Protein AF-A0A964NV45-F1 (afdb_monomer)

Mean predicted aligned error: 5.82 Å

Sequence (305 aa):
MRGQDLALRIVGQLRETFAPLIDTRTPVALAGFPDTLDCSRAASWLGAKQLLAELGAQVAYECSAQTYNRDEMAARIGKGTIVVCGGENSGSSLREDFPNNKIVFLTKDCASDASFMLRIQLRSTEPVYETLWIGRTDSESADDTTEAAARLSSQAAEKFELPAFDDGVEMHFAVKHRPHTILLTDWTSIFFENVQNRNTVKALGFDVQARIYLSRAIYMLSLGHVVITDRLHGHILCLLLGIPHILLNSKSGKNWEFHQHWTRDAQLCRLAASPAEAWSFARHALPAIKELKAVAAENWSWKDF

Solvent-accessible surface area (backbone atoms only — not comparable to full-atom values): 16326 Å² total; per-residue (Å²): 76,49,40,65,63,48,36,53,52,51,39,50,51,51,49,67,65,43,54,88,70,48,55,46,92,36,33,20,33,45,36,37,48,65,97,60,72,42,28,57,50,24,35,32,45,55,5,44,54,45,48,37,54,77,66,56,37,44,74,61,39,73,25,32,85,88,64,62,50,71,68,61,43,44,73,55,27,64,73,19,29,37,35,30,54,46,54,81,89,71,46,64,66,53,51,71,77,39,76,83,36,54,76,46,62,52,54,43,102,86,49,74,64,36,40,43,52,62,46,76,46,76,60,73,47,79,55,65,21,53,30,26,32,40,46,56,92,56,95,53,29,36,83,73,48,60,58,65,56,46,67,72,26,78,58,73,77,42,81,45,87,58,79,92,50,98,84,71,69,61,48,35,34,44,31,30,49,39,91,52,51,35,41,37,34,39,60,78,38,50,44,52,79,43,71,66,52,48,51,55,49,70,72,45,58,68,72,57,43,23,50,56,37,33,52,53,48,43,40,60,59,18,31,20,58,32,37,40,26,41,37,61,52,54,54,53,49,27,42,30,42,30,36,37,31,32,41,34,41,24,70,83,41,56,42,50,53,47,32,66,76,75,46,65,58,39,27,39,54,38,82,28,96,41,64,67,52,37,52,50,54,51,64,70,47,42,68,65,54,68,74,38,52,78,83,54,32,38,73,43,57,49,86,86,106

Secondary structure (DSSP, 8-state):
--HHHHHHHHHHHHHHHHGGGS-TTS-EEEEEE--S--HHHHHHHHHHHHHHHHHT--EEEEEESSS--HHHHHHHHTTPPEEE-S-GGG-HHHHHH-TTS-EEETT-TTS--GGGGG-S---SS---EEEEEE---STTSPTTHHHHHHHHH-S--EEEEPPP-TT---EEEEEEEETTTEEEE-GGGEEESSHHHHHHHHTS-HHHHHHHHHHHHHHHHHTEEEEEES-HHHHHHHHHTT--EEEEPPTTSHHHHHIIIIITT-TTEEEESSHHHHHHHHHHHHHHHHHS-TTGGGG--GGG-

pLDDT: mean 87.45, std 12.38, range [39.84, 98.0]

Radius of gyration: 19.65 Å; Cα contacts (8 Å, |Δi|>4): 579; chains: 1; bounding box: 45×34×55 Å

Nearest PDB structures (foldseek):
  5ax7-assembly1_A  TM=7.242E-01  e=6.290E-12  Schizosaccharomyces pombe 972h-
  5ax7-assembly1_B  TM=7.242E-01  e=1.499E-11  Schizosaccharomyces pombe 972h-
  6x1l-assembly1_A-2  TM=4.761E-01  e=7.789E-05  Klebsiella pneumoniae subsp. pneumoniae NTUH-K2044
  2xdq-assembly1_B-2  TM=2.790E-01  e=4.357E-01  Thermosynechococcus vestitus
  2wu8-assembly1_A-2  TM=1.821E-01  e=5.183E-01  Mycobacterium tuberculosis H37Rv

Foldseek 3Di:
DFLQVLLVVQLVQLLVVCLVQFDQVFAEEEEAQDPALQLLLLLLSVLVVLSCVVSNHHHFYYYHPVRDDLVSNCVRGVQGAYEYSDDPVRPPVVCVSCVNHRYHYQPPLPGARSSSSVAADAQPDAAFAQEEEAFDPDPFTDPPLCVVVCVVLVDDWDWDFDDADPVRFGKIFTWRDDTRYYTYGHSNRIDGPDPVSVVVLVPDDSNSNSVVSNVVVSNSLNNYLEYEYQDLVNVSVCSSHLHQYEYEHTPVRSSVSSCVPRPVVYQSYHYDPDSVRRVVLSVVCSVVSVVDDSVRSSVHGSPVD

Structure (mmCIF, N/CA/C/O backbone):
data_AF-A0A964NV45-F1
#
_entry.id   AF-A0A964NV45-F1
#
loop_
_atom_site.group_PDB
_atom_site.id
_atom_site.type_symbol
_atom_site.label_atom_id
_atom_site.label_alt_id
_atom_site.label_comp_id
_atom_site.label_asym_id
_atom_site.label_entity_id
_atom_site.label_seq_id
_atom_site.pdbx_PDB_ins_code
_atom_site.Cartn_x
_atom_site.Cartn_y
_atom_site.Cartn_z
_atom_site.occupancy
_atom_site.B_iso_or_equiv
_atom_site.auth_seq_id
_atom_site.auth_comp_id
_atom_site.auth_asym_id
_atom_site.auth_atom_id
_atom_site.pdbx_PDB_model_num
ATOM 1 N N . MET A 1 1 ? 16.006 -13.349 -0.235 1.00 78.06 1 MET A N 1
ATOM 2 C CA . MET A 1 1 ? 14.698 -13.911 0.133 1.00 78.06 1 MET A CA 1
ATOM 3 C C . MET A 1 1 ? 13.722 -13.545 -0.969 1.00 78.06 1 MET A C 1
ATOM 5 O O . MET A 1 1 ? 13.747 -12.397 -1.414 1.00 78.06 1 MET A O 1
ATOM 9 N N . ARG A 1 2 ? 12.923 -14.511 -1.433 1.00 79.75 2 ARG A N 1
ATOM 10 C CA . ARG A 1 2 ? 11.877 -14.257 -2.432 1.00 79.75 2 ARG A CA 1
ATOM 11 C C . ARG A 1 2 ? 10.790 -13.364 -1.832 1.00 79.75 2 ARG A C 1
ATOM 13 O O . ARG A 1 2 ? 10.627 -13.341 -0.610 1.00 79.75 2 ARG A O 1
ATOM 20 N N . GLY A 1 3 ? 10.038 -12.662 -2.681 1.00 73.38 3 GLY A N 1
ATOM 21 C CA . GLY A 1 3 ? 8.976 -11.747 -2.242 1.00 73.38 3 GLY A CA 1
ATOM 22 C C . GLY A 1 3 ? 7.954 -12.416 -1.315 1.00 73.38 3 GLY A C 1
ATOM 23 O O . GLY A 1 3 ? 7.616 -11.861 -0.272 1.00 73.38 3 GLY A O 1
ATOM 24 N N . GLN A 1 4 ? 7.545 -13.650 -1.629 1.00 77.81 4 GLN A N 1
ATOM 25 C CA . GLN A 1 4 ? 6.584 -14.416 -0.828 1.00 77.81 4 GLN A CA 1
ATOM 26 C C . GLN A 1 4 ? 7.103 -14.757 0.573 1.00 77.81 4 GLN A C 1
ATOM 28 O O . GLN A 1 4 ? 6.408 -14.524 1.561 1.00 77.81 4 GLN A O 1
ATOM 33 N N . ASP A 1 5 ? 8.332 -15.266 0.667 1.00 86.81 5 ASP A N 1
ATOM 34 C CA . ASP A 1 5 ? 8.951 -15.637 1.944 1.00 86.81 5 ASP A CA 1
ATOM 35 C C . ASP A 1 5 ? 9.141 -14.390 2.833 1.00 86.81 5 ASP A C 1
ATOM 37 O O . ASP A 1 5 ? 8.890 -14.419 4.041 1.00 86.81 5 ASP A O 1
ATOM 41 N N . LEU A 1 6 ? 9.510 -13.260 2.215 1.00 87.56 6 LEU A N 1
ATOM 42 C CA . LEU A 1 6 ? 9.651 -11.973 2.891 1.00 87.56 6 LEU A CA 1
ATOM 43 C C . LEU A 1 6 ? 8.309 -11.451 3.413 1.00 87.56 6 LEU A C 1
ATOM 45 O O . LEU A 1 6 ? 8.223 -11.074 4.581 1.00 87.56 6 LEU A O 1
ATOM 49 N N . ALA A 1 7 ? 7.273 -11.454 2.572 1.00 86.75 7 ALA A N 1
ATOM 50 C CA . ALA A 1 7 ? 5.938 -11.008 2.950 1.00 86.75 7 ALA A CA 1
ATOM 51 C C . ALA A 1 7 ? 5.374 -11.851 4.101 1.00 86.75 7 ALA A C 1
ATOM 53 O O . ALA A 1 7 ? 4.868 -11.293 5.070 1.00 86.75 7 ALA A O 1
ATOM 54 N N . LEU A 1 8 ? 5.524 -13.180 4.055 1.00 89.62 8 LEU A N 1
ATOM 55 C CA . LEU A 1 8 ? 5.075 -14.070 5.131 1.00 89.62 8 LEU A CA 1
ATOM 56 C C . LEU A 1 8 ? 5.791 -13.791 6.458 1.00 89.62 8 LEU A C 1
ATOM 58 O O . LEU A 1 8 ? 5.135 -13.728 7.499 1.00 89.62 8 LEU A O 1
ATOM 62 N N . ARG A 1 9 ? 7.114 -13.580 6.427 1.00 91.38 9 ARG A N 1
ATOM 63 C CA . ARG A 1 9 ? 7.889 -13.211 7.620 1.00 91.38 9 ARG A CA 1
ATOM 64 C C . ARG A 1 9 ? 7.388 -11.901 8.225 1.00 91.38 9 ARG A C 1
ATOM 66 O O . ARG A 1 9 ? 7.155 -11.842 9.429 1.00 91.38 9 ARG A O 1
ATOM 73 N N . ILE A 1 10 ? 7.202 -10.876 7.395 1.00 91.50 10 ILE A N 1
ATOM 74 C CA . ILE A 1 10 ? 6.751 -9.556 7.846 1.00 91.50 10 ILE A CA 1
ATOM 75 C C . ILE A 1 10 ? 5.319 -9.621 8.396 1.00 91.50 10 ILE A C 1
ATOM 77 O O . ILE A 1 10 ? 5.048 -9.074 9.460 1.00 91.50 10 ILE A O 1
ATOM 81 N N . VAL A 1 11 ? 4.413 -10.352 7.741 1.00 92.44 11 VAL A N 1
ATOM 82 C CA . VAL A 1 11 ? 3.050 -10.597 8.246 1.00 92.44 11 VAL A CA 1
ATOM 83 C C . VAL A 1 11 ? 3.077 -11.280 9.619 1.00 92.44 11 VAL A C 1
ATOM 85 O O . VAL A 1 11 ? 2.324 -10.891 10.511 1.00 92.44 11 VAL A O 1
ATOM 88 N N . GLY A 1 12 ? 3.961 -12.262 9.824 1.00 92.81 12 GLY A N 1
ATOM 89 C CA . GLY A 1 12 ? 4.176 -12.881 11.136 1.00 92.81 12 GLY A CA 1
ATOM 90 C C . GLY A 1 12 ? 4.600 -11.862 12.196 1.00 92.81 12 GLY A C 1
ATOM 91 O O . GLY A 1 12 ? 3.955 -11.760 13.238 1.00 92.81 12 GLY A O 1
ATOM 92 N N . GLN A 1 13 ? 5.608 -11.043 11.887 1.00 91.56 13 GLN A N 1
ATOM 93 C CA . GLN A 1 13 ? 6.103 -9.994 12.785 1.00 91.56 13 GLN A CA 1
ATOM 94 C C . GLN A 1 13 ? 5.030 -8.952 13.120 1.00 91.56 13 GLN A C 1
ATOM 96 O O . GLN A 1 13 ? 4.916 -8.547 14.275 1.00 91.56 13 GLN A O 1
ATOM 101 N N . LEU A 1 14 ? 4.210 -8.542 12.147 1.00 91.44 14 LEU A N 1
ATOM 102 C CA . LEU A 1 14 ? 3.079 -7.638 12.375 1.00 91.44 14 LEU A CA 1
ATOM 103 C C . LEU A 1 14 ? 2.100 -8.226 13.386 1.00 91.44 14 LEU A C 1
ATOM 105 O O . LEU A 1 14 ? 1.735 -7.568 14.360 1.00 91.44 14 LEU A O 1
ATOM 109 N N . ARG A 1 15 ? 1.702 -9.482 13.184 1.00 92.88 15 ARG A N 1
ATOM 110 C CA . ARG A 1 15 ? 0.771 -10.169 14.082 1.00 92.88 15 ARG A CA 1
ATOM 111 C C . ARG A 1 15 ? 1.343 -10.291 15.488 1.00 92.88 15 ARG A C 1
ATOM 113 O O . ARG A 1 15 ? 0.663 -9.920 16.435 1.00 92.88 15 ARG A O 1
ATOM 120 N N . GLU A 1 16 ? 2.583 -10.749 15.623 1.00 92.88 16 GLU A N 1
ATOM 121 C CA . GLU A 1 16 ? 3.266 -10.871 16.918 1.00 92.88 16 GLU A CA 1
ATOM 122 C C . GLU A 1 16 ? 3.388 -9.521 17.635 1.00 92.88 16 GLU A C 1
ATOM 124 O O . GLU A 1 16 ? 3.150 -9.433 18.838 1.00 92.88 16 GLU A O 1
ATOM 129 N N . THR A 1 17 ? 3.692 -8.457 16.888 1.00 91.12 17 THR A N 1
ATOM 130 C CA . THR A 1 17 ? 3.848 -7.101 17.430 1.00 91.12 17 THR A CA 1
ATOM 131 C C . THR A 1 17 ? 2.521 -6.522 17.917 1.00 91.12 17 THR A C 1
ATOM 133 O O . THR A 1 17 ? 2.461 -5.930 18.995 1.00 91.12 17 THR A O 1
ATOM 136 N N . PHE A 1 18 ? 1.444 -6.680 17.141 1.00 91.56 18 PHE A N 1
ATOM 137 C CA . PHE A 1 18 ? 0.168 -6.016 17.415 1.00 91.56 18 PHE A CA 1
ATOM 138 C C . PHE A 1 18 ? -0.823 -6.859 18.225 1.00 91.56 18 PHE A C 1
ATOM 140 O O . PHE A 1 18 ? -1.669 -6.280 18.906 1.00 91.56 18 PHE A O 1
ATOM 147 N N . ALA A 1 19 ? -0.700 -8.190 18.240 1.00 93.94 19 ALA A N 1
ATOM 148 C CA . ALA A 1 19 ? -1.547 -9.072 19.049 1.00 93.94 19 ALA A CA 1
ATOM 149 C C . ALA A 1 19 ? -1.627 -8.675 20.539 1.00 93.94 19 ALA A C 1
ATOM 151 O O . ALA A 1 19 ? -2.740 -8.547 21.045 1.00 93.94 19 ALA A O 1
ATOM 152 N N . PRO A 1 20 ? -0.519 -8.406 21.266 1.00 94.38 20 PRO A N 1
ATOM 153 C CA . PRO A 1 20 ? -0.604 -7.978 22.668 1.00 94.38 20 PRO A CA 1
ATOM 154 C C . PRO A 1 20 ? -1.083 -6.525 22.825 1.00 94.38 20 PRO A C 1
ATOM 156 O O . PRO A 1 20 ? -1.364 -6.056 23.935 1.00 94.38 20 PRO A O 1
ATOM 159 N N . LEU A 1 21 ? -1.138 -5.762 21.729 1.00 93.25 21 LEU A N 1
ATOM 160 C CA . LEU A 1 21 ? -1.506 -4.355 21.758 1.00 93.25 21 LEU A CA 1
ATOM 161 C C . LEU A 1 21 ? -3.011 -4.130 21.625 1.00 93.25 21 LEU A C 1
ATOM 163 O O . LEU A 1 21 ? -3.489 -3.117 22.132 1.00 93.25 21 LEU A O 1
ATOM 167 N N . ILE A 1 22 ? -3.742 -5.066 21.027 1.00 93.94 22 ILE A N 1
ATOM 168 C CA . ILE A 1 22 ? -5.142 -4.891 20.641 1.00 93.94 22 ILE A CA 1
ATOM 169 C C . ILE A 1 22 ? -6.019 -5.848 21.453 1.00 93.94 22 ILE A C 1
ATOM 171 O O . ILE A 1 22 ? -5.913 -7.063 21.310 1.00 93.94 22 ILE A O 1
ATOM 175 N N . ASP A 1 23 ? -6.893 -5.307 22.310 1.00 93.06 23 ASP A N 1
ATOM 176 C CA . ASP A 1 23 ? -7.841 -6.132 23.072 1.00 93.06 23 ASP A CA 1
ATOM 177 C C . ASP A 1 23 ? -9.021 -6.558 22.192 1.00 93.06 23 ASP A C 1
ATOM 179 O O . ASP A 1 23 ? -9.960 -5.791 21.965 1.00 93.06 23 ASP A O 1
ATOM 183 N N . THR A 1 24 ? -8.977 -7.798 21.709 1.00 94.50 24 THR A N 1
ATOM 184 C CA . THR A 1 24 ? -9.982 -8.368 20.802 1.00 94.50 24 THR A CA 1
ATOM 185 C C . THR A 1 24 ? -11.276 -8.794 21.493 1.00 94.50 24 THR A C 1
ATOM 187 O O . THR A 1 24 ? -12.247 -9.124 20.818 1.00 94.50 24 THR A O 1
ATOM 190 N N . ARG A 1 25 ? -11.341 -8.750 22.833 1.00 95.12 25 ARG A N 1
ATOM 191 C CA . ARG A 1 25 ? -12.572 -9.033 23.601 1.00 95.12 25 ARG A CA 1
ATOM 192 C C . ARG A 1 25 ? -13.531 -7.846 23.621 1.00 95.12 25 ARG A C 1
ATOM 194 O O . ARG A 1 25 ? -14.681 -7.987 24.027 1.00 95.12 25 ARG A O 1
ATOM 201 N N . THR A 1 26 ? -13.043 -6.675 23.226 1.00 96.19 26 THR A N 1
ATOM 202 C CA . THR A 1 26 ? -13.809 -5.432 23.153 1.00 96.19 26 THR A CA 1
ATOM 203 C C . THR A 1 26 ? -13.884 -4.949 21.709 1.00 96.19 26 THR A C 1
ATOM 205 O O . THR A 1 26 ? -12.923 -5.152 20.964 1.00 96.19 26 THR A O 1
ATOM 208 N N . PRO A 1 27 ? -14.971 -4.273 21.302 1.00 97.75 27 PRO A N 1
ATOM 209 C CA . PRO A 1 27 ? -15.014 -3.631 19.997 1.00 97.75 27 PRO A CA 1
ATOM 210 C C . PRO A 1 27 ? -13.897 -2.590 19.861 1.00 97.75 27 PRO A C 1
ATOM 212 O O . PRO A 1 27 ? -13.607 -1.861 20.808 1.00 97.75 27 PRO A O 1
ATOM 215 N N . VAL A 1 28 ? -13.275 -2.506 18.688 1.00 97.88 28 VAL A N 1
ATOM 216 C CA . VAL A 1 28 ? -12.169 -1.580 18.407 1.00 97.88 28 VAL A CA 1
ATOM 217 C C . VAL A 1 28 ? -12.593 -0.494 17.425 1.00 97.88 28 VAL A C 1
ATOM 219 O O . VAL A 1 28 ? -13.517 -0.681 16.627 1.00 97.88 28 VAL A O 1
ATOM 222 N N . ALA A 1 29 ? -11.895 0.638 17.461 1.00 97.38 29 ALA A N 1
ATOM 223 C CA . ALA A 1 29 ? -11.994 1.664 16.429 1.00 97.38 29 ALA A CA 1
ATOM 224 C C . ALA A 1 29 ? -10.791 1.598 15.487 1.00 97.38 29 ALA A C 1
ATOM 226 O O . ALA A 1 29 ? -9.668 1.399 15.949 1.00 97.38 29 ALA A O 1
ATOM 227 N N . LEU A 1 30 ? -11.015 1.839 14.195 1.00 95.44 30 LEU A N 1
ATOM 228 C CA . LEU A 1 30 ? -9.963 2.108 13.216 1.00 95.44 30 LEU A CA 1
ATOM 229 C C . LEU A 1 30 ? -10.094 3.550 12.707 1.00 95.44 30 LEU A C 1
ATOM 231 O O . LEU A 1 30 ? -10.971 3.873 11.911 1.00 95.44 30 LEU A O 1
ATOM 235 N N . ALA A 1 31 ? -9.224 4.433 13.181 1.00 93.25 31 ALA A N 1
ATOM 236 C CA . ALA A 1 31 ? -9.234 5.852 12.849 1.00 93.25 31 ALA A CA 1
ATOM 237 C C . ALA A 1 31 ? -8.147 6.208 11.827 1.00 93.25 31 ALA A C 1
ATOM 239 O O . ALA A 1 31 ? -7.116 5.540 11.724 1.00 93.25 31 ALA A O 1
ATOM 240 N N . GLY A 1 32 ? -8.346 7.312 11.110 1.00 88.44 32 GLY A N 1
ATOM 241 C CA . GLY A 1 32 ? -7.337 7.887 10.222 1.00 88.44 32 GLY A CA 1
ATOM 242 C C . GLY A 1 32 ? -7.433 7.416 8.773 1.00 88.44 32 GLY A C 1
ATOM 243 O O . GLY A 1 32 ? -6.403 7.348 8.099 1.00 88.44 32 GLY A O 1
ATOM 244 N N . PHE A 1 33 ? -8.642 7.113 8.282 1.00 90.88 33 PHE A N 1
ATOM 245 C CA . PHE A 1 33 ? -8.839 6.886 6.850 1.00 90.88 33 PHE A CA 1
ATOM 246 C C . PHE A 1 33 ? -8.294 8.081 6.043 1.00 90.88 33 PHE A C 1
ATOM 248 O O . PHE A 1 33 ? -8.565 9.234 6.398 1.00 90.88 33 PHE A O 1
ATOM 255 N N . PRO A 1 34 ? -7.497 7.844 4.988 1.00 81.88 34 PRO A N 1
ATOM 256 C CA . PRO A 1 34 ? -6.934 8.915 4.181 1.00 81.88 34 PRO A CA 1
ATOM 257 C C . PRO A 1 34 ? -7.973 9.516 3.234 1.00 81.88 34 PRO A C 1
ATOM 259 O O . PRO A 1 34 ? -8.340 8.911 2.232 1.00 81.88 34 PRO A O 1
ATOM 262 N N . ASP A 1 35 ? -8.353 10.770 3.466 1.00 81.19 35 ASP A N 1
ATOM 263 C CA . ASP A 1 35 ? -9.159 11.543 2.510 1.00 81.19 35 ASP A CA 1
ATOM 264 C C . ASP A 1 35 ? -8.304 12.063 1.331 1.00 81.19 35 ASP A C 1
ATOM 266 O O . ASP A 1 35 ? -8.361 13.238 0.958 1.00 81.19 35 ASP A O 1
ATOM 270 N N . THR A 1 36 ? -7.456 11.203 0.760 1.00 83.75 36 THR A N 1
ATOM 271 C CA . THR A 1 36 ? -6.533 11.523 -0.336 1.00 83.75 36 THR A CA 1
ATOM 272 C C . THR A 1 36 ? -6.571 10.446 -1.419 1.00 83.75 36 THR A C 1
ATOM 274 O O . THR A 1 36 ? -6.986 9.316 -1.181 1.00 83.75 36 THR A O 1
ATOM 277 N N . LEU 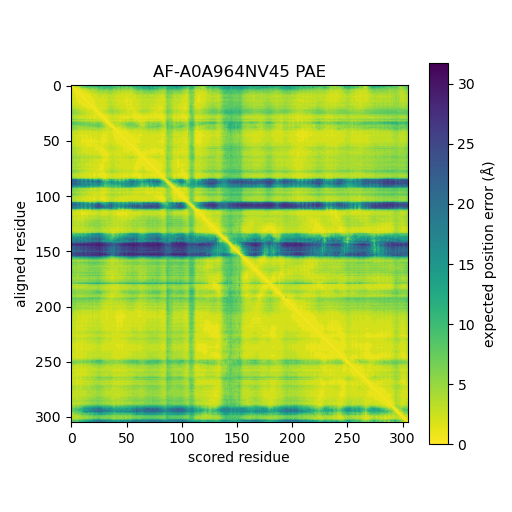A 1 37 ? -6.112 10.797 -2.623 1.00 84.56 37 LEU A N 1
ATOM 278 C CA . LEU A 1 37 ? -5.951 9.846 -3.733 1.00 84.56 37 LEU A CA 1
ATOM 279 C C . LEU A 1 37 ? -4.610 9.101 -3.681 1.00 84.56 37 LEU A C 1
ATOM 281 O O . LEU A 1 37 ? -4.286 8.358 -4.600 1.00 84.56 37 LEU A O 1
ATOM 285 N N . ASP A 1 38 ? -3.816 9.303 -2.624 1.00 83.00 38 ASP A N 1
ATOM 286 C CA . ASP A 1 38 ? -2.526 8.637 -2.481 1.00 83.00 38 ASP A CA 1
ATOM 287 C C . ASP A 1 38 ? -2.738 7.154 -2.152 1.00 83.00 38 ASP A C 1
ATOM 289 O O . ASP A 1 38 ? -3.080 6.776 -1.024 1.00 83.00 38 ASP A O 1
ATOM 293 N N . CYS A 1 39 ? -2.480 6.307 -3.146 1.00 86.00 39 CYS A N 1
ATOM 294 C CA . CYS A 1 39 ? -2.595 4.857 -3.050 1.00 86.00 39 CYS A CA 1
ATOM 295 C C . CYS A 1 39 ? -1.778 4.254 -1.900 1.00 86.00 39 CYS A C 1
ATOM 297 O O . CYS A 1 39 ? -2.152 3.205 -1.379 1.00 86.00 39 CYS A O 1
ATOM 299 N N . SER A 1 40 ? -0.705 4.925 -1.464 1.00 84.88 40 SER A N 1
ATOM 300 C CA . SER A 1 40 ? 0.104 4.519 -0.311 1.00 84.88 40 SER A CA 1
ATOM 301 C C . SER A 1 40 ? -0.766 4.353 0.934 1.00 84.88 40 SER A C 1
ATOM 303 O O . SER A 1 40 ? -0.722 3.342 1.631 1.00 84.88 40 SER A O 1
ATOM 305 N N . ARG A 1 41 ? -1.630 5.337 1.192 1.00 85.12 41 ARG A N 1
ATOM 306 C CA . ARG A 1 41 ? -2.468 5.350 2.390 1.00 85.12 41 ARG A CA 1
ATOM 307 C C . ARG A 1 41 ? -3.640 4.378 2.272 1.00 85.12 41 ARG A C 1
ATOM 309 O O . ARG A 1 41 ? -4.030 3.780 3.273 1.00 85.12 41 ARG A O 1
ATOM 316 N N . ALA A 1 42 ? -4.168 4.194 1.062 1.00 90.06 42 ALA A N 1
ATOM 317 C CA . ALA A 1 42 ? -5.183 3.185 0.778 1.00 90.06 42 ALA A CA 1
ATOM 318 C C . ALA A 1 42 ? -4.661 1.761 1.042 1.00 90.06 42 ALA A C 1
ATOM 320 O O . ALA A 1 42 ? -5.346 0.961 1.680 1.00 90.06 42 ALA A O 1
ATOM 321 N N . ALA A 1 43 ? -3.427 1.465 0.618 1.00 91.75 43 ALA A N 1
ATOM 322 C CA . ALA A 1 43 ? -2.769 0.189 0.884 1.00 91.75 43 ALA A CA 1
ATOM 323 C C . ALA A 1 43 ? -2.591 -0.054 2.392 1.00 91.75 43 ALA A C 1
ATOM 325 O O . ALA A 1 43 ? -2.963 -1.120 2.887 1.00 91.75 43 ALA A O 1
ATOM 326 N N . SER A 1 44 ? -2.124 0.954 3.140 1.00 90.19 44 SER A N 1
ATOM 327 C CA . SER A 1 44 ? -1.993 0.846 4.597 1.00 90.19 44 SER A CA 1
ATOM 328 C C . SER A 1 44 ? -3.344 0.648 5.294 1.00 90.19 44 SER A C 1
ATOM 330 O O . SER A 1 44 ? -3.413 -0.152 6.223 1.00 90.19 44 SER A O 1
ATOM 332 N N . TRP A 1 45 ? -4.422 1.306 4.839 1.00 92.75 45 TRP A N 1
ATOM 333 C CA . TRP A 1 45 ? -5.778 1.102 5.375 1.00 92.75 45 TRP A CA 1
ATOM 334 C C . TRP A 1 45 ? -6.259 -0.337 5.207 1.00 92.75 45 TRP A C 1
ATOM 336 O O . TRP A 1 45 ? -6.654 -0.986 6.173 1.00 92.75 45 TRP A O 1
ATOM 346 N N . LEU A 1 46 ? -6.184 -0.864 3.985 1.00 95.00 46 LEU A N 1
ATOM 347 C CA . LEU A 1 46 ? -6.585 -2.243 3.708 1.00 95.00 46 LEU A CA 1
ATOM 348 C C . LEU A 1 46 ? -5.706 -3.247 4.463 1.00 95.00 46 LEU A C 1
ATOM 350 O O . LEU A 1 46 ? -6.206 -4.241 4.986 1.00 95.00 46 LEU A O 1
ATOM 354 N N . GLY A 1 47 ? -4.412 -2.956 4.585 1.00 94.44 47 GLY A N 1
ATOM 355 C CA . GLY A 1 47 ? -3.492 -3.744 5.391 1.00 94.44 47 GLY A CA 1
ATOM 356 C C . GLY A 1 47 ? -3.848 -3.753 6.883 1.00 94.44 47 GLY A C 1
ATOM 357 O O . GLY A 1 47 ? -3.863 -4.807 7.517 1.00 94.44 47 GLY A O 1
ATOM 358 N N . ALA A 1 48 ? -4.214 -2.596 7.440 1.00 93.44 48 ALA A N 1
ATOM 359 C CA . ALA A 1 48 ? -4.686 -2.460 8.815 1.00 93.44 48 ALA A CA 1
ATOM 360 C C . ALA A 1 48 ? -5.971 -3.257 9.063 1.00 93.44 48 ALA A C 1
ATOM 362 O O . ALA A 1 48 ? -6.069 -3.997 10.042 1.00 93.44 48 ALA A O 1
ATOM 363 N N . LYS A 1 49 ? -6.937 -3.153 8.146 1.00 95.31 49 LYS A N 1
ATOM 364 C CA . LYS A 1 49 ? -8.179 -3.933 8.177 1.00 95.31 49 LYS A CA 1
ATOM 365 C C . LYS A 1 49 ? -7.901 -5.431 8.193 1.00 95.31 49 LYS A C 1
ATOM 367 O O . LYS A 1 49 ? -8.476 -6.147 9.011 1.00 95.31 49 LYS A O 1
ATOM 372 N N . GLN A 1 50 ? -6.986 -5.889 7.341 1.00 96.19 50 GLN A N 1
ATOM 373 C CA . GLN A 1 50 ? -6.598 -7.294 7.282 1.00 96.19 50 GLN A CA 1
ATOM 374 C C . GLN A 1 50 ? -5.887 -7.750 8.565 1.00 96.19 50 GLN A C 1
ATOM 376 O O . GLN A 1 50 ? -6.184 -8.831 9.067 1.00 96.19 50 GLN A O 1
ATOM 381 N N . LEU A 1 51 ? -5.005 -6.926 9.145 1.00 95.19 51 LEU A N 1
ATOM 382 C CA . LEU A 1 51 ? -4.376 -7.216 10.439 1.00 95.19 51 LEU A CA 1
ATOM 383 C C . LEU A 1 51 ? -5.417 -7.403 11.543 1.00 95.19 51 LEU A C 1
ATOM 385 O O . LEU A 1 51 ? -5.379 -8.398 12.260 1.00 95.19 51 LEU A O 1
ATOM 389 N N . LEU A 1 52 ? -6.360 -6.468 11.665 1.00 95.88 52 LEU A N 1
ATOM 390 C CA . LEU A 1 52 ? -7.411 -6.529 12.681 1.00 95.88 52 LEU A CA 1
ATOM 391 C C . LEU A 1 52 ? -8.292 -7.767 12.511 1.00 95.88 52 LEU A C 1
ATOM 393 O O . LEU A 1 52 ? -8.586 -8.441 13.498 1.00 95.88 52 LEU A O 1
ATOM 397 N N . ALA A 1 53 ? -8.647 -8.103 11.269 1.00 97.06 53 ALA A N 1
ATOM 398 C CA . ALA A 1 53 ? -9.391 -9.316 10.959 1.00 97.06 53 ALA A CA 1
ATOM 399 C C . ALA A 1 53 ? -8.616 -10.586 11.359 1.00 97.06 53 ALA A C 1
ATOM 401 O O . ALA A 1 53 ? -9.177 -11.457 12.020 1.00 97.06 53 ALA A O 1
ATOM 402 N N . GLU A 1 54 ? -7.322 -10.682 11.030 1.00 96.31 54 GLU A N 1
ATOM 403 C CA . GLU A 1 54 ? -6.483 -11.839 11.389 1.00 96.31 54 GLU A CA 1
ATOM 404 C C . GLU A 1 54 ? -6.221 -11.967 12.897 1.00 96.31 54 GLU A C 1
ATOM 406 O O . GLU A 1 54 ? -5.971 -13.071 13.384 1.00 96.31 54 GLU A O 1
ATOM 411 N N . LEU A 1 55 ? -6.286 -10.864 13.646 1.00 96.38 55 LEU A N 1
ATOM 412 C CA . LEU A 1 55 ? -6.227 -10.872 15.110 1.00 96.38 55 LEU A CA 1
ATOM 413 C C . LEU A 1 55 ? -7.580 -11.210 15.761 1.00 96.38 55 LEU A C 1
ATOM 415 O O . LEU A 1 55 ? -7.627 -11.443 16.968 1.00 96.38 55 LEU A O 1
ATOM 419 N N . GLY A 1 56 ? -8.671 -11.252 14.989 1.00 97.25 56 GLY A N 1
ATOM 420 C CA . GLY A 1 56 ? -10.026 -11.478 15.496 1.00 97.25 56 GLY A CA 1
ATOM 421 C C . GLY A 1 56 ? -10.643 -10.253 16.175 1.00 97.25 56 GLY A C 1
ATOM 422 O O . GLY A 1 56 ? -11.539 -10.401 17.003 1.00 97.25 56 GLY A O 1
ATOM 423 N N . ALA A 1 57 ? -10.164 -9.045 15.868 1.00 97.06 57 ALA A N 1
ATOM 424 C CA . ALA A 1 57 ? -10.709 -7.812 16.424 1.00 97.06 57 ALA A CA 1
ATOM 425 C C . ALA A 1 57 ? -12.013 -7.412 15.713 1.00 97.06 57 ALA A C 1
ATOM 427 O O . ALA A 1 57 ? -12.085 -7.362 14.484 1.00 97.06 57 ALA A O 1
ATOM 428 N N . GLN A 1 58 ? -13.039 -7.060 16.488 1.00 97.25 58 GLN A N 1
ATOM 429 C CA . GLN A 1 58 ? -14.292 -6.534 15.952 1.00 97.25 58 GLN A CA 1
ATOM 430 C C . GLN A 1 58 ? -14.188 -5.017 15.760 1.00 97.25 58 GLN A C 1
ATOM 432 O O . GLN A 1 58 ? -14.300 -4.259 16.721 1.00 97.25 58 GLN A O 1
ATOM 437 N N . VAL A 1 59 ? -14.010 -4.560 14.520 1.00 97.69 59 VAL A N 1
ATOM 438 C CA . VAL A 1 59 ? -14.025 -3.122 14.203 1.00 97.69 59 VAL A CA 1
ATOM 439 C C . VAL A 1 59 ? -15.465 -2.605 14.249 1.00 97.69 59 VAL A C 1
ATOM 441 O O . VAL A 1 59 ? -16.275 -2.957 13.395 1.00 97.69 59 VAL A O 1
ATOM 444 N N . ALA A 1 60 ? -15.796 -1.793 15.255 1.00 98.00 60 ALA A N 1
ATOM 445 C CA . ALA A 1 60 ? -17.146 -1.248 15.452 1.00 98.00 60 ALA A CA 1
ATOM 446 C C . ALA A 1 60 ? -17.288 0.221 15.032 1.00 98.00 60 ALA A C 1
ATOM 448 O O . ALA A 1 60 ? -18.408 0.703 14.840 1.00 98.00 60 ALA A O 1
ATOM 449 N N . TYR A 1 61 ? -16.172 0.930 14.878 1.00 97.88 61 TYR A N 1
ATOM 450 C CA . TYR A 1 61 ? -16.157 2.325 14.461 1.00 97.88 61 TYR A CA 1
ATOM 451 C C . TYR A 1 61 ? -14.972 2.602 13.536 1.00 97.88 61 TYR A C 1
ATOM 453 O O . TYR A 1 61 ? -13.860 2.135 13.783 1.00 97.88 61 TYR A O 1
ATOM 461 N N . GLU A 1 62 ? -15.216 3.377 12.484 1.00 96.31 62 GLU A N 1
ATOM 462 C CA . GLU A 1 62 ? -14.209 3.786 11.509 1.00 96.31 62 GLU A CA 1
ATOM 463 C C . GLU A 1 62 ? -14.389 5.260 11.178 1.00 96.31 62 GLU A C 1
ATOM 465 O O . GLU A 1 62 ? -15.520 5.730 11.050 1.00 96.31 62 GLU A O 1
ATOM 470 N N . CYS A 1 63 ? -13.293 5.998 11.014 1.00 94.12 63 CYS A N 1
ATOM 471 C CA . CYS A 1 63 ? -13.390 7.399 10.617 1.00 94.12 63 CYS A CA 1
ATOM 472 C C . CYS A 1 63 ? -12.179 7.905 9.838 1.00 94.12 63 CYS A C 1
ATOM 474 O O . CYS A 1 63 ? -11.044 7.450 10.023 1.00 94.12 63 CYS A O 1
ATOM 476 N N . SER A 1 64 ? -12.428 8.926 9.024 1.00 91.44 64 SER A N 1
ATOM 477 C CA . SER A 1 64 ? -11.402 9.856 8.568 1.00 91.44 64 SER A CA 1
ATOM 478 C C . SER A 1 64 ? -11.310 11.054 9.520 1.00 91.44 64 SER A C 1
ATOM 480 O O . SER A 1 64 ? -12.028 11.126 10.521 1.00 91.44 64 SER A O 1
ATOM 482 N N . ALA A 1 65 ? -10.435 12.014 9.214 1.00 87.62 65 ALA A N 1
ATOM 483 C CA . ALA A 1 65 ? -10.395 13.279 9.949 1.00 87.62 65 ALA A CA 1
ATOM 484 C C . ALA A 1 65 ? -11.696 14.089 9.782 1.00 87.62 65 ALA A C 1
ATOM 486 O O . ALA A 1 65 ? -12.059 14.860 10.665 1.00 87.62 65 ALA A O 1
ATOM 487 N N . GLN A 1 66 ? -12.401 13.911 8.660 1.00 88.19 66 GLN A N 1
ATOM 488 C CA . GLN A 1 66 ? -13.609 14.664 8.308 1.00 88.19 66 GLN A CA 1
ATOM 489 C C . GLN A 1 66 ? -14.879 14.056 8.908 1.00 88.19 66 GLN A C 1
ATOM 491 O O . GLN A 1 66 ? -15.846 14.774 9.147 1.00 88.19 66 GLN A O 1
ATOM 496 N N . THR A 1 67 ? -14.890 12.742 9.139 1.00 92.12 67 THR A N 1
ATOM 497 C CA . THR A 1 67 ? -16.069 12.013 9.633 1.00 92.12 67 THR A CA 1
ATOM 498 C C . THR A 1 67 ? -15.969 11.640 11.110 1.00 92.12 67 THR A C 1
ATOM 500 O O . THR A 1 67 ? -16.811 10.897 11.608 1.00 92.12 67 THR A O 1
ATOM 503 N N . TYR A 1 68 ? -14.923 12.087 11.810 1.00 93.50 68 TYR A N 1
ATOM 504 C CA . TYR A 1 68 ? -14.722 11.775 13.219 1.00 93.50 68 TYR A CA 1
ATOM 505 C C . TYR A 1 68 ? -15.842 12.359 14.093 1.00 93.50 68 TYR A C 1
ATOM 507 O O . TYR A 1 68 ? -16.070 13.567 14.114 1.00 93.50 68 TYR A O 1
ATOM 515 N N . ASN A 1 69 ? -16.508 11.489 14.851 1.00 95.56 69 ASN A N 1
ATOM 516 C CA . ASN A 1 69 ? -17.496 11.825 15.860 1.00 95.56 69 ASN A CA 1
ATOM 517 C C . ASN A 1 69 ? -17.129 11.147 17.188 1.00 95.56 69 ASN A C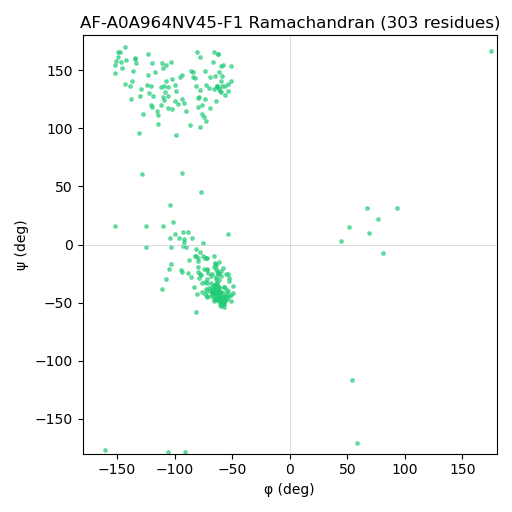 1
ATOM 519 O O . ASN A 1 69 ? -17.190 9.922 17.326 1.00 95.56 69 ASN A O 1
ATOM 523 N N . ARG A 1 70 ? -16.765 11.972 18.173 1.00 95.69 70 ARG A N 1
ATOM 524 C CA . ARG A 1 70 ? -16.345 11.541 19.509 1.00 95.69 70 ARG A CA 1
ATOM 525 C C . ARG A 1 70 ? -17.407 10.704 20.222 1.00 95.69 70 ARG A C 1
ATOM 527 O O . ARG A 1 70 ? -17.098 9.631 20.736 1.00 95.69 70 ARG A O 1
ATOM 534 N N . ASP A 1 71 ? -18.642 11.192 20.276 1.00 97.25 71 ASP A N 1
ATOM 535 C CA . ASP A 1 71 ? -19.696 10.577 21.088 1.00 97.25 71 ASP A CA 1
ATOM 536 C C . ASP A 1 71 ? -20.171 9.258 20.473 1.00 97.25 71 ASP A C 1
ATOM 538 O O . ASP A 1 71 ? -20.383 8.274 21.185 1.00 97.25 71 ASP A O 1
ATOM 542 N N . GLU A 1 72 ? -20.259 9.199 19.143 1.00 97.88 72 GLU A N 1
ATOM 543 C CA . GLU A 1 72 ? -20.564 7.962 18.429 1.00 97.88 72 GLU A CA 1
ATOM 544 C C . GLU A 1 72 ? -19.472 6.910 18.641 1.00 97.88 72 GLU A C 1
ATOM 546 O O . GLU A 1 72 ? -19.770 5.760 18.968 1.00 97.88 72 GLU A O 1
ATOM 551 N N . MET A 1 73 ? -18.204 7.301 18.509 1.00 97.50 73 MET A N 1
ATOM 552 C CA . MET A 1 73 ? -17.085 6.407 18.771 1.00 97.50 73 MET A CA 1
ATOM 553 C C . MET A 1 73 ? -17.128 5.890 20.215 1.00 97.50 73 MET A C 1
ATOM 555 O O . MET A 1 73 ? -17.095 4.677 20.421 1.00 97.50 73 MET A O 1
ATOM 559 N N . ALA A 1 74 ? -17.302 6.774 21.204 1.00 97.12 74 ALA A N 1
ATOM 560 C CA . ALA A 1 74 ? -17.413 6.405 22.616 1.00 97.12 74 ALA A CA 1
ATOM 561 C C . ALA A 1 74 ? -18.543 5.399 22.877 1.00 97.12 74 ALA A C 1
ATOM 563 O O . ALA A 1 74 ? -18.333 4.409 23.583 1.00 97.12 74 ALA A O 1
ATOM 564 N N . ALA A 1 75 ? -19.715 5.612 22.273 1.00 98.00 75 ALA A N 1
ATOM 565 C CA . ALA A 1 75 ? -20.857 4.714 22.400 1.00 98.00 75 ALA A CA 1
ATOM 566 C C . ALA A 1 75 ? -20.592 3.328 21.787 1.00 98.00 75 ALA A C 1
ATOM 568 O O . ALA A 1 75 ? -21.051 2.321 22.325 1.00 98.00 75 ALA A O 1
ATOM 569 N N . ARG A 1 76 ? -19.845 3.262 20.677 1.00 97.94 76 ARG A N 1
ATOM 570 C CA . ARG A 1 76 ? -19.588 2.009 19.952 1.00 97.94 76 ARG A CA 1
ATOM 571 C C . ARG A 1 76 ? -18.442 1.179 20.524 1.00 97.94 76 ARG A C 1
ATOM 573 O O . ARG A 1 76 ? -18.528 -0.046 20.490 1.00 97.94 76 ARG A O 1
ATOM 580 N N . ILE A 1 77 ? -17.374 1.813 21.019 1.00 97.50 77 ILE A N 1
ATOM 581 C CA . ILE A 1 77 ? -16.182 1.084 21.491 1.00 97.50 77 ILE A CA 1
ATOM 582 C C . ILE A 1 77 ? -16.059 1.019 23.013 1.00 97.50 77 ILE A C 1
ATOM 584 O O . ILE A 1 77 ? -15.360 0.146 23.526 1.00 97.50 77 ILE A O 1
ATOM 588 N N . GLY A 1 78 ? -16.709 1.913 23.766 1.00 95.81 78 GLY A N 1
ATOM 589 C CA . GLY A 1 78 ? -16.543 1.993 25.218 1.00 95.81 78 GLY A CA 1
ATOM 590 C C . GLY A 1 78 ? -15.067 2.128 25.615 1.00 95.81 78 GLY A C 1
ATOM 591 O O . GLY A 1 78 ? -14.409 3.100 25.256 1.00 95.81 78 GLY A O 1
ATOM 592 N N . LYS A 1 79 ? -14.528 1.132 26.335 1.00 95.00 79 LYS A N 1
ATOM 593 C CA . LYS A 1 79 ? -13.103 1.053 26.737 1.00 95.00 79 LYS A CA 1
ATOM 594 C C . LYS A 1 79 ? -12.198 0.352 25.710 1.00 95.00 79 LYS A C 1
ATOM 596 O O . LYS A 1 79 ? -11.059 0.016 26.027 1.00 95.00 79 LYS A O 1
ATOM 601 N N . GLY A 1 80 ? -12.713 0.088 24.513 1.00 97.06 80 GLY A N 1
ATOM 602 C CA . GLY A 1 80 ? -12.018 -0.633 23.458 1.00 97.06 80 GLY A CA 1
ATOM 603 C C . GLY A 1 80 ? -10.753 0.051 22.947 1.00 97.06 80 GLY A C 1
ATOM 604 O O . GLY A 1 80 ? -10.514 1.240 23.179 1.00 97.06 80 GLY A O 1
ATOM 605 N N . THR A 1 81 ? -9.926 -0.719 22.239 1.00 97.00 81 THR A N 1
ATOM 606 C CA . THR A 1 81 ? -8.671 -0.212 21.660 1.00 97.00 81 THR A CA 1
ATOM 607 C C . THR A 1 81 ? -8.961 0.698 20.462 1.00 97.00 81 THR A C 1
ATOM 609 O O . THR A 1 81 ? -9.791 0.376 19.612 1.00 97.00 81 THR A O 1
ATOM 612 N N . ILE A 1 82 ? -8.250 1.821 20.374 1.00 95.56 82 ILE A N 1
ATOM 613 C CA . ILE A 1 82 ? -8.284 2.742 19.236 1.00 95.56 82 ILE A CA 1
ATOM 614 C C . ILE A 1 82 ? -7.039 2.496 18.395 1.00 95.56 82 ILE A C 1
ATOM 616 O O . ILE A 1 82 ? -5.918 2.699 18.857 1.00 95.56 82 ILE A O 1
ATOM 620 N N . VAL A 1 83 ? -7.227 2.064 17.157 1.00 93.50 83 VAL A N 1
ATOM 621 C CA . VAL A 1 83 ? -6.148 1.774 16.215 1.00 93.50 83 VAL A CA 1
ATOM 622 C C . VAL A 1 83 ? -6.091 2.892 15.182 1.00 93.50 83 VAL A C 1
ATOM 624 O O . VAL A 1 83 ? -7.109 3.239 14.593 1.00 93.50 83 VAL A O 1
ATOM 627 N N . VAL A 1 84 ? -4.917 3.484 14.968 1.00 90.25 84 VAL A N 1
ATOM 628 C CA . VAL A 1 84 ? -4.736 4.639 14.077 1.00 90.25 84 VAL A CA 1
ATOM 629 C C . VAL A 1 84 ? -3.929 4.236 12.846 1.00 90.25 84 VAL A C 1
ATOM 631 O O . VAL A 1 84 ? -2.777 3.805 12.945 1.00 90.25 84 VAL A O 1
ATOM 634 N N . CYS A 1 85 ? -4.541 4.409 11.676 1.00 81.38 85 CYS A N 1
ATOM 635 C CA . CYS A 1 85 ? -3.987 4.107 10.364 1.00 81.38 85 CYS A CA 1
ATOM 636 C C . CYS A 1 85 ? -3.319 5.353 9.746 1.00 81.38 85 CYS A C 1
ATOM 638 O O . CYS A 1 85 ? -3.745 5.888 8.724 1.00 81.38 85 CYS A O 1
ATOM 640 N N . GLY A 1 86 ? -2.280 5.876 10.400 1.00 65.94 86 GLY A N 1
ATOM 641 C CA . GLY A 1 86 ? -1.550 7.059 9.941 1.00 65.94 86 GLY A CA 1
ATOM 642 C C . GLY A 1 86 ? -0.486 7.538 10.927 1.00 65.94 86 GLY A C 1
ATOM 643 O O . GLY A 1 86 ? -0.473 7.123 12.085 1.00 65.94 86 GLY A O 1
ATOM 644 N N . GLY A 1 87 ? 0.400 8.423 10.454 1.00 56.53 87 GLY A N 1
ATOM 645 C CA . GLY A 1 87 ? 1.493 8.987 11.254 1.00 56.53 87 GLY A CA 1
ATOM 646 C C . GLY A 1 87 ? 1.016 9.805 12.461 1.00 56.53 87 GLY A C 1
ATOM 647 O O . GLY A 1 87 ? -0.143 10.223 12.521 1.00 56.53 87 GLY A O 1
ATOM 648 N N . GLU A 1 88 ? 1.932 10.057 13.400 1.00 44.72 88 GLU A N 1
ATOM 649 C CA . GLU A 1 88 ? 1.657 10.550 14.763 1.00 44.72 88 GLU A CA 1
ATOM 650 C C . GLU A 1 88 ? 0.796 11.824 14.841 1.00 44.72 88 GLU A C 1
ATOM 652 O O . GLU A 1 88 ? 0.003 11.973 15.771 1.00 44.72 88 GLU A O 1
ATOM 657 N N . ASN A 1 89 ? 0.855 12.694 13.827 1.00 50.88 89 ASN A N 1
ATOM 658 C CA . ASN A 1 89 ? 0.057 13.926 13.763 1.00 50.88 89 ASN A CA 1
ATOM 659 C C . ASN A 1 89 ? -1.462 13.685 13.634 1.00 50.88 89 ASN A C 1
ATOM 661 O O . ASN A 1 89 ? -2.241 14.626 13.744 1.00 50.88 89 ASN A O 1
ATOM 665 N N . SER A 1 90 ? -1.894 12.442 13.400 1.00 56.44 90 SER A N 1
ATOM 666 C CA . SER A 1 90 ? -3.292 12.084 13.111 1.00 56.44 90 SER A CA 1
ATOM 667 C C . SER A 1 90 ? -4.109 11.689 14.356 1.00 56.44 90 SER A C 1
ATOM 669 O O . SER A 1 90 ? -5.194 11.135 14.204 1.00 56.44 90 SER A O 1
ATOM 671 N N . GLY A 1 91 ? -3.605 11.906 15.580 1.00 58.81 91 GLY A N 1
ATOM 672 C CA . GLY A 1 91 ? -4.245 11.370 16.793 1.00 58.81 91 GLY A CA 1
ATOM 673 C C . GLY A 1 91 ? -4.042 12.150 18.092 1.00 58.81 91 GLY A C 1
ATOM 674 O O . GLY A 1 91 ? -4.288 11.589 19.159 1.00 58.81 91 GLY A O 1
ATOM 675 N N . SER A 1 92 ? -3.593 13.409 18.041 1.00 64.88 92 SER A N 1
ATOM 676 C CA . SER A 1 92 ? -3.454 14.249 19.243 1.00 64.88 92 SER A CA 1
ATOM 677 C C . SER A 1 92 ? -4.796 14.456 19.953 1.00 64.88 92 SER A C 1
ATOM 679 O O . SER A 1 92 ? -4.886 14.216 21.153 1.00 64.88 92 SER A O 1
ATOM 681 N N . SER A 1 93 ? -5.855 14.768 19.201 1.00 81.06 93 SER A N 1
ATOM 682 C CA . SER A 1 93 ? -7.218 14.916 19.731 1.00 81.06 93 SER A CA 1
ATOM 683 C C . SER A 1 93 ? -7.779 13.620 20.324 1.00 81.06 93 SER A C 1
ATOM 685 O O . SER A 1 93 ? -8.473 13.654 21.334 1.00 81.06 93 SER A O 1
ATOM 687 N N . LEU A 1 94 ? -7.427 12.453 19.767 1.00 88.75 94 LEU A N 1
ATOM 688 C CA . LEU A 1 94 ? -7.898 11.158 20.277 1.00 88.75 94 LEU A CA 1
ATOM 689 C C . LEU A 1 94 ? -7.389 10.874 21.696 1.00 88.75 94 LEU A C 1
ATOM 691 O O . LEU A 1 94 ? -8.101 10.254 22.483 1.00 88.75 94 LEU A O 1
ATOM 695 N N . ARG A 1 95 ? -6.172 11.326 22.037 1.00 89.31 95 ARG A N 1
ATOM 696 C CA . ARG A 1 95 ? -5.620 11.180 23.396 1.00 89.31 95 ARG A CA 1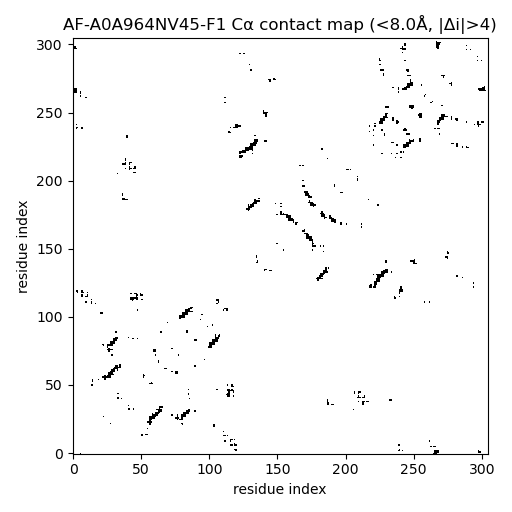
ATOM 697 C C . ARG A 1 95 ? -6.383 12.023 24.415 1.00 89.31 95 ARG A C 1
ATOM 699 O O . ARG A 1 95 ? -6.552 11.582 25.547 1.00 89.31 95 ARG A O 1
ATOM 706 N N . GLU A 1 96 ? -6.826 13.211 24.014 1.00 90.94 96 GLU A N 1
ATOM 707 C CA . GLU A 1 96 ? -7.613 14.116 24.857 1.00 90.94 96 GLU A CA 1
ATOM 708 C C . GLU A 1 96 ? -9.050 13.612 25.031 1.00 90.94 96 GLU A C 1
ATOM 710 O O . GLU A 1 96 ? -9.573 13.601 26.144 1.00 90.94 96 GLU A O 1
ATOM 715 N N . ASP A 1 97 ? -9.667 13.129 23.951 1.00 94.00 97 ASP A N 1
ATOM 716 C CA . ASP A 1 97 ? -11.050 12.650 23.959 1.00 94.00 97 ASP A CA 1
ATOM 717 C C . ASP A 1 97 ? -11.228 11.316 24.696 1.00 94.00 97 ASP A C 1
ATOM 719 O O . ASP A 1 97 ? -12.264 11.097 25.337 1.00 94.00 97 ASP A O 1
ATOM 723 N N . PHE A 1 98 ? -10.214 10.445 24.628 1.00 95.12 98 PHE A N 1
ATOM 724 C CA . PHE A 1 98 ? -10.239 9.081 25.155 1.00 95.12 98 PHE A CA 1
ATOM 725 C C . PHE A 1 98 ? -9.034 8.765 26.062 1.00 95.12 98 PHE A C 1
ATOM 727 O O . PHE A 1 98 ? -8.287 7.818 25.797 1.00 95.12 98 PHE A O 1
ATOM 734 N N . PRO A 1 99 ? -8.853 9.482 27.186 1.00 94.00 99 PRO A N 1
ATOM 735 C CA . PRO A 1 99 ? -7.673 9.337 28.048 1.00 94.00 99 PRO A CA 1
ATOM 736 C C . PRO A 1 99 ? -7.555 7.954 28.708 1.00 94.00 99 PRO A C 1
ATOM 738 O O . PRO A 1 99 ? -6.488 7.580 29.187 1.00 94.00 99 PRO A O 1
ATOM 741 N N . ASN A 1 100 ? -8.650 7.187 28.739 1.00 94.44 100 ASN A N 1
ATOM 742 C CA . ASN A 1 100 ? -8.716 5.856 29.343 1.00 94.44 100 ASN A CA 1
ATOM 743 C C . ASN A 1 100 ? -8.693 4.713 28.315 1.00 94.44 100 ASN A C 1
ATOM 745 O O . ASN A 1 100 ? -8.727 3.547 28.713 1.00 94.44 100 ASN A O 1
ATOM 749 N N . ASN A 1 101 ? -8.663 5.017 27.014 1.00 96.06 101 ASN A N 1
ATOM 750 C CA . ASN A 1 101 ? -8.585 4.006 25.965 1.00 96.06 101 ASN A CA 1
ATOM 751 C C . ASN A 1 101 ? -7.131 3.804 25.545 1.00 96.06 101 ASN A C 1
ATOM 753 O O . ASN A 1 101 ? -6.334 4.739 25.465 1.00 96.06 101 ASN A O 1
ATOM 757 N N . LYS A 1 102 ? -6.782 2.561 25.219 1.00 94.88 102 LYS A N 1
ATOM 758 C CA . LYS A 1 102 ? -5.481 2.259 24.628 1.00 94.88 102 LYS A CA 1
ATOM 759 C C . LYS A 1 102 ? -5.469 2.727 23.175 1.00 94.88 102 LYS A C 1
ATOM 761 O O . LYS A 1 102 ? -6.321 2.303 22.398 1.00 94.88 102 LYS A O 1
ATOM 766 N N . ILE A 1 103 ? -4.492 3.556 22.812 1.00 92.75 103 ILE A N 1
ATOM 767 C CA . ILE A 1 103 ? -4.304 4.044 21.441 1.00 92.75 103 ILE A CA 1
ATOM 768 C C . ILE A 1 103 ? -3.061 3.390 20.839 1.00 92.75 103 ILE A C 1
ATOM 770 O O . ILE A 1 103 ? -1.970 3.474 21.403 1.00 92.75 103 ILE A O 1
ATOM 774 N N . VAL A 1 104 ? -3.232 2.734 19.695 1.00 90.69 104 VAL A N 1
ATOM 775 C CA . VAL A 1 104 ? -2.194 1.982 18.985 1.00 90.69 104 VAL A CA 1
ATOM 776 C C . VAL A 1 104 ? -2.017 2.575 17.592 1.00 90.69 104 VAL A C 1
ATOM 778 O O . VAL A 1 104 ? -2.945 2.582 16.789 1.00 90.69 104 VAL A O 1
ATOM 781 N N . PHE A 1 105 ? -0.815 3.056 17.286 1.00 87.12 105 PHE A N 1
ATOM 782 C CA . PHE A 1 105 ? -0.470 3.574 15.962 1.00 87.12 105 PHE A CA 1
ATOM 783 C C . PHE A 1 105 ? 0.150 2.457 15.127 1.00 87.12 105 PHE A C 1
ATOM 785 O O . PHE A 1 105 ? 1.132 1.847 15.551 1.00 87.12 105 PHE A O 1
ATOM 792 N N . LEU A 1 106 ? -0.411 2.193 13.946 1.00 80.06 106 LEU A N 1
ATOM 793 C CA . LEU A 1 106 ? 0.086 1.125 13.074 1.00 80.06 106 LEU A CA 1
ATOM 794 C C . LEU A 1 106 ? 1.353 1.515 12.307 1.00 80.06 106 LEU A C 1
ATOM 796 O O . LEU A 1 106 ? 2.130 0.642 11.946 1.00 80.06 106 LEU A O 1
ATOM 800 N N . THR A 1 107 ? 1.582 2.807 12.069 1.00 63.53 107 THR A N 1
ATOM 801 C CA . THR A 1 107 ? 2.691 3.299 11.233 1.00 63.53 107 THR A CA 1
ATOM 802 C C . THR A 1 107 ? 3.844 3.880 12.053 1.00 63.53 107 THR A C 1
ATOM 804 O O . THR A 1 107 ? 4.449 4.866 11.639 1.00 63.53 107 THR A O 1
ATOM 807 N N . LYS A 1 108 ? 4.125 3.340 13.244 1.00 54.03 108 LYS A N 1
ATOM 808 C CA . LYS A 1 108 ? 5.337 3.732 13.977 1.00 54.03 108 LYS A CA 1
ATOM 809 C C . LYS A 1 108 ? 6.566 3.188 13.243 1.00 54.03 108 LYS A C 1
ATOM 811 O O . LYS A 1 108 ? 6.535 2.037 12.818 1.00 54.03 108 LYS A O 1
ATOM 816 N N . ASP A 1 109 ? 7.664 3.946 13.244 1.00 48.62 109 ASP A N 1
ATOM 817 C CA . ASP A 1 109 ? 9.022 3.603 12.762 1.00 48.62 109 ASP A CA 1
ATOM 818 C C . ASP A 1 109 ? 9.638 2.306 13.353 1.00 48.62 109 ASP A C 1
ATOM 820 O O . ASP A 1 109 ? 10.814 2.010 13.169 1.00 48.62 109 ASP A O 1
ATOM 824 N N . CYS A 1 110 ? 8.862 1.503 14.085 1.00 39.84 110 CYS A N 1
ATOM 825 C CA . CYS A 1 110 ? 9.287 0.263 14.733 1.00 39.84 110 CYS A CA 1
ATOM 826 C C . CYS A 1 110 ? 8.433 -0.959 14.351 1.00 39.84 110 CYS A C 1
ATOM 828 O O . CYS A 1 110 ? 8.733 -2.057 14.812 1.00 39.84 110 CYS A O 1
ATOM 830 N N . ALA A 1 111 ? 7.393 -0.800 13.527 1.00 52.72 111 ALA A N 1
ATOM 831 C CA . ALA A 1 111 ? 6.651 -1.907 12.932 1.00 52.72 111 ALA A CA 1
ATOM 832 C C . ALA A 1 111 ? 6.660 -1.742 11.408 1.00 52.72 111 ALA A C 1
ATOM 834 O O . ALA A 1 111 ? 6.506 -0.634 10.899 1.00 52.72 111 ALA A O 1
ATOM 835 N N . SER A 1 112 ? 6.865 -2.834 10.673 1.00 59.69 112 SER A N 1
ATOM 836 C CA . SER A 1 112 ? 6.729 -2.846 9.213 1.00 59.69 112 SER A CA 1
ATOM 837 C C . SER A 1 112 ? 5.385 -2.252 8.772 1.00 59.69 112 SER A C 1
ATOM 839 O O . SER A 1 112 ? 4.403 -2.342 9.502 1.00 59.69 112 SER A O 1
ATOM 841 N N . ASP A 1 113 ? 5.300 -1.697 7.564 1.00 82.25 113 ASP A N 1
ATOM 842 C CA . ASP A 1 113 ? 4.045 -1.120 7.068 1.00 82.25 113 ASP A CA 1
ATOM 843 C C . ASP A 1 113 ? 2.931 -2.182 6.973 1.00 82.25 113 ASP A C 1
ATOM 845 O O . ASP A 1 113 ? 3.137 -3.274 6.432 1.00 82.25 113 ASP A O 1
ATOM 849 N N . ALA A 1 114 ? 1.729 -1.851 7.459 1.00 88.31 114 ALA A N 1
ATOM 850 C CA . ALA A 1 114 ? 0.572 -2.747 7.431 1.00 88.31 114 ALA A CA 1
ATOM 851 C C . ALA A 1 114 ? 0.201 -3.206 6.010 1.00 88.31 114 ALA A C 1
ATOM 853 O O . ALA A 1 114 ? -0.426 -4.251 5.858 1.00 88.31 114 ALA A O 1
ATOM 854 N N . SER A 1 115 ? 0.633 -2.491 4.964 1.00 91.38 115 SER A N 1
ATOM 855 C CA . SER A 1 115 ? 0.451 -2.885 3.562 1.00 91.38 115 SER A CA 1
ATOM 856 C C . SER A 1 115 ? 0.969 -4.297 3.257 1.00 91.38 115 SER A C 1
ATOM 858 O O . SER A 1 115 ? 0.437 -4.945 2.363 1.00 91.38 115 SER A O 1
ATOM 860 N N . PHE A 1 116 ? 1.941 -4.835 4.007 1.00 93.25 116 PHE A N 1
ATOM 861 C CA . PHE A 1 116 ? 2.373 -6.232 3.838 1.00 93.25 116 PHE A CA 1
ATOM 862 C C . PHE A 1 116 ? 1.272 -7.260 4.143 1.00 93.25 116 PHE A C 1
ATOM 864 O O . PHE A 1 116 ? 1.303 -8.365 3.600 1.00 93.25 116 PHE A O 1
ATOM 871 N N . MET A 1 117 ? 0.259 -6.895 4.936 1.00 94.06 117 MET A N 1
ATOM 872 C CA . MET A 1 117 ? -0.919 -7.734 5.180 1.00 94.06 117 MET A CA 1
ATOM 873 C C . MET A 1 117 ? -1.766 -7.954 3.926 1.00 94.06 117 MET A C 1
ATOM 875 O O . MET A 1 117 ? -2.555 -8.893 3.898 1.00 94.06 117 MET A O 1
ATOM 879 N N . LEU A 1 118 ? -1.577 -7.153 2.870 1.00 93.31 118 LEU A N 1
ATOM 880 C CA . LEU A 1 118 ? -2.185 -7.408 1.562 1.00 93.31 118 LEU A CA 1
ATOM 881 C C . LEU A 1 118 ? -1.667 -8.704 0.926 1.00 93.31 118 LEU A C 1
ATOM 883 O O . LEU A 1 118 ? -2.323 -9.236 0.036 1.00 93.31 118 LEU A O 1
ATOM 887 N N . ARG A 1 119 ? -0.534 -9.245 1.401 1.00 91.50 119 ARG A N 1
ATOM 888 C CA . ARG A 1 119 ? 0.114 -10.453 0.866 1.00 91.50 119 ARG A CA 1
ATOM 889 C C . ARG A 1 119 ? 0.467 -10.286 -0.618 1.00 91.50 119 ARG A C 1
ATOM 891 O O . ARG A 1 119 ? 0.428 -9.185 -1.162 1.00 91.50 119 ARG A O 1
ATOM 898 N N . ILE A 1 120 ? 0.884 -11.380 -1.253 1.00 91.81 120 ILE A N 1
ATOM 899 C CA . ILE A 1 120 ? 1.233 -11.385 -2.674 1.00 91.81 120 ILE A CA 1
ATOM 900 C C . ILE A 1 120 ? 0.030 -10.954 -3.512 1.00 91.81 120 ILE A C 1
ATOM 902 O O . ILE A 1 120 ? -1.082 -11.450 -3.333 1.00 91.81 120 ILE A O 1
ATOM 906 N N . GLN A 1 121 ? 0.294 -10.019 -4.416 1.00 92.69 121 GLN A N 1
ATOM 907 C CA . GLN A 1 121 ? -0.642 -9.470 -5.381 1.00 92.69 121 GLN A CA 1
ATOM 908 C C . GLN A 1 121 ? -0.242 -9.945 -6.777 1.00 92.69 121 GLN A C 1
ATOM 910 O O . GLN A 1 121 ? 0.932 -10.189 -7.051 1.00 92.69 121 GLN A O 1
ATOM 915 N N . LEU A 1 122 ? -1.214 -10.052 -7.678 1.00 91.06 122 LEU A N 1
ATOM 916 C CA . LEU A 1 122 ? -0.943 -10.349 -9.081 1.00 91.06 122 LEU A CA 1
ATOM 917 C C . LEU A 1 122 ? -0.825 -9.052 -9.874 1.00 91.06 122 LEU A C 1
ATOM 919 O O . LEU A 1 122 ? -1.541 -8.082 -9.613 1.00 91.06 122 LEU A O 1
ATOM 923 N N . ARG A 1 123 ? 0.052 -9.056 -10.882 1.00 92.31 123 ARG A N 1
ATOM 924 C CA . ARG A 1 123 ? 0.029 -8.014 -11.907 1.00 92.31 123 ARG A CA 1
ATOM 925 C C . ARG A 1 123 ? -1.337 -8.023 -12.586 1.00 92.31 123 ARG A C 1
ATOM 927 O O . ARG A 1 123 ? -1.867 -9.082 -12.912 1.00 92.31 123 ARG A O 1
ATOM 934 N N . SER A 1 124 ? -1.890 -6.838 -12.802 1.00 93.81 124 SER A N 1
ATOM 935 C CA . SER A 1 124 ? -3.196 -6.689 -13.464 1.00 93.81 124 SER A CA 1
ATOM 936 C C . SER A 1 124 ? -3.089 -6.620 -14.989 1.00 93.81 124 SER A C 1
ATOM 938 O O . SER A 1 124 ? -4.091 -6.750 -15.682 1.00 93.81 124 SER A O 1
ATOM 940 N N . THR A 1 125 ? -1.879 -6.428 -15.514 1.00 93.94 125 THR A N 1
ATOM 941 C CA . THR A 1 125 ? -1.581 -6.412 -16.946 1.00 93.94 125 THR A CA 1
ATOM 942 C C . THR A 1 125 ? -0.150 -6.884 -17.185 1.00 93.94 125 THR A C 1
ATOM 944 O O . THR A 1 125 ? 0.699 -6.798 -16.291 1.00 93.94 125 THR A O 1
ATOM 947 N N . GLU A 1 126 ? 0.127 -7.348 -18.402 1.00 92.44 126 GLU A N 1
ATOM 948 C CA . GLU A 1 126 ? 1.501 -7.519 -18.863 1.00 92.44 126 GLU A CA 1
ATOM 949 C C . GLU A 1 126 ? 2.198 -6.149 -18.954 1.00 92.44 126 GLU A C 1
ATOM 951 O O . GLU A 1 126 ? 1.544 -5.144 -19.272 1.00 92.44 126 GLU A O 1
ATOM 956 N N . PRO A 1 127 ? 3.506 -6.082 -18.659 1.00 94.12 127 PRO A N 1
ATOM 957 C CA . PRO A 1 127 ? 4.265 -4.847 -18.755 1.00 94.12 127 PRO A CA 1
ATOM 958 C C . PRO A 1 127 ? 4.319 -4.327 -20.195 1.00 94.12 127 PRO A C 1
ATOM 960 O O . PRO A 1 127 ? 4.550 -5.067 -21.148 1.00 94.12 127 PRO A O 1
ATOM 963 N N . VAL A 1 128 ? 4.108 -3.018 -20.332 1.00 94.19 128 VAL A N 1
ATOM 964 C CA . VAL A 1 128 ? 4.079 -2.279 -21.606 1.00 94.19 128 VAL A CA 1
ATOM 965 C C . VAL A 1 128 ? 5.329 -1.419 -21.771 1.00 94.19 128 VAL A C 1
ATOM 967 O O . VAL A 1 128 ? 5.765 -1.164 -22.892 1.00 94.19 128 VAL A O 1
ATOM 970 N N . TYR A 1 129 ? 5.894 -0.956 -20.656 1.00 94.81 129 TYR A N 1
ATOM 971 C CA . TYR A 1 129 ? 7.073 -0.111 -20.605 1.00 94.81 129 TYR A CA 1
ATOM 972 C C . TYR A 1 129 ? 8.275 -0.893 -20.107 1.00 94.81 129 TYR A C 1
ATOM 974 O O . TYR A 1 129 ? 8.197 -1.674 -19.156 1.00 94.81 129 TYR A O 1
ATOM 982 N N . GLU A 1 130 ? 9.425 -0.624 -20.714 1.00 94.94 130 GLU A N 1
ATOM 983 C CA . GLU A 1 130 ? 10.697 -1.156 -20.247 1.00 94.94 130 GLU A CA 1
ATOM 984 C C . GLU A 1 130 ? 10.967 -0.731 -18.805 1.00 94.94 130 GLU A C 1
ATOM 986 O O . GLU A 1 130 ? 11.266 -1.565 -17.958 1.00 94.94 130 GLU A O 1
ATOM 991 N N . THR A 1 131 ? 10.821 0.560 -18.511 1.00 94.81 131 THR A N 1
ATOM 992 C CA . THR A 1 131 ? 11.000 1.107 -17.166 1.00 94.81 131 THR A CA 1
ATOM 993 C C . THR A 1 131 ? 9.816 1.982 -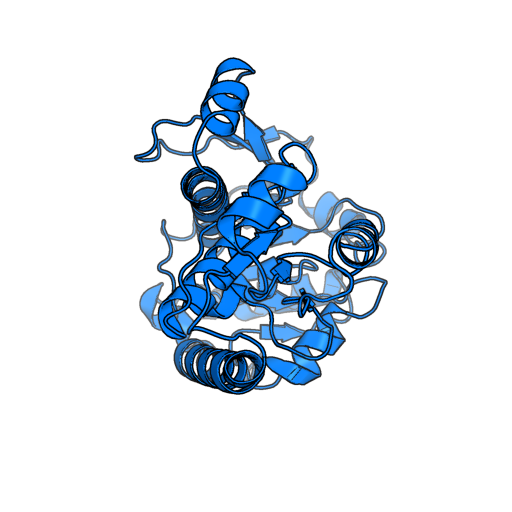16.779 1.00 94.81 131 THR A C 1
ATOM 995 O O . THR A 1 131 ? 9.465 2.925 -17.488 1.00 94.81 131 THR A O 1
ATOM 998 N N . LEU A 1 132 ? 9.230 1.710 -15.617 1.00 95.50 132 LEU A N 1
ATOM 999 C CA . LEU A 1 132 ? 8.318 2.631 -14.947 1.00 95.50 132 LEU A CA 1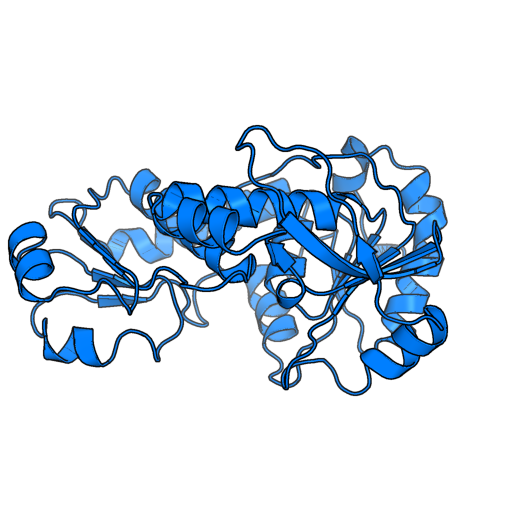
ATOM 1000 C C . LEU A 1 132 ? 9.084 3.383 -13.861 1.00 95.50 132 LEU A C 1
ATOM 1002 O O . LEU A 1 132 ? 9.760 2.777 -13.038 1.00 95.50 132 LEU A O 1
ATOM 1006 N N . TRP A 1 133 ? 8.944 4.698 -13.819 1.00 93.38 133 TRP A N 1
ATOM 1007 C CA . TRP A 1 133 ? 9.496 5.539 -12.773 1.00 93.38 133 TRP A CA 1
ATOM 1008 C C . TRP A 1 133 ? 8.354 6.175 -11.977 1.00 93.38 133 TRP A C 1
ATOM 1010 O O . TRP A 1 133 ? 7.640 7.037 -12.485 1.00 93.38 133 TRP A O 1
ATOM 1020 N N . ILE A 1 134 ? 8.199 5.761 -10.718 1.00 90.88 134 ILE A N 1
ATOM 1021 C CA . ILE A 1 134 ? 7.289 6.391 -9.750 1.00 90.88 134 ILE A CA 1
ATOM 1022 C C . ILE A 1 134 ? 8.116 7.327 -8.871 1.00 90.88 134 ILE A C 1
ATOM 1024 O O . ILE A 1 134 ? 8.726 6.881 -7.895 1.00 90.88 134 ILE A O 1
ATOM 1028 N N . GLY A 1 135 ? 8.172 8.602 -9.249 1.00 83.06 135 GLY A N 1
ATOM 1029 C CA . GLY A 1 135 ? 8.953 9.630 -8.559 1.00 83.06 135 GLY A CA 1
ATOM 1030 C C . GLY A 1 135 ? 8.058 10.564 -7.750 1.00 83.06 135 GLY A C 1
ATOM 1031 O O . GLY A 1 135 ? 7.031 11.005 -8.259 1.00 83.06 135 GLY A O 1
ATOM 1032 N N . ARG A 1 136 ? 8.434 10.889 -6.509 1.00 76.00 136 ARG A N 1
ATOM 1033 C CA . ARG A 1 136 ? 7.735 11.911 -5.715 1.00 76.00 136 ARG A CA 1
ATOM 1034 C C . ARG A 1 136 ? 7.847 13.274 -6.398 1.00 76.00 136 ARG A C 1
ATOM 1036 O O . ARG A 1 136 ? 8.935 13.690 -6.783 1.00 76.00 136 ARG A O 1
ATOM 1043 N N . THR A 1 137 ? 6.743 14.011 -6.449 1.00 68.19 137 THR A N 1
ATOM 1044 C CA . THR A 1 137 ? 6.719 15.422 -6.876 1.00 68.19 137 THR A CA 1
ATOM 1045 C C . THR A 1 137 ? 6.678 16.416 -5.709 1.00 68.19 137 THR A C 1
ATOM 1047 O O . THR A 1 137 ? 6.422 17.599 -5.923 1.00 68.19 137 THR A O 1
ATOM 1050 N N . ASP A 1 138 ? 6.846 15.952 -4.468 1.00 65.00 138 ASP A N 1
ATOM 1051 C CA . ASP A 1 138 ? 6.785 16.775 -3.254 1.00 65.00 138 ASP A CA 1
ATOM 1052 C C . ASP A 1 138 ? 8.176 17.028 -2.643 1.00 65.00 138 ASP A C 1
ATOM 1054 O O . ASP A 1 138 ? 9.195 16.589 -3.170 1.00 65.00 138 ASP A O 1
ATOM 1058 N N . SER A 1 139 ? 8.234 17.748 -1.517 1.00 55.66 139 SER A N 1
ATOM 1059 C CA . SER A 1 139 ? 9.491 18.166 -0.874 1.00 55.66 139 SER A CA 1
ATOM 1060 C C . SER A 1 139 ? 10.397 17.015 -0.423 1.00 55.66 139 SER A C 1
ATOM 1062 O O . SER A 1 139 ? 11.565 17.248 -0.126 1.00 55.66 139 SER A O 1
ATOM 1064 N N . GLU A 1 140 ? 9.874 15.792 -0.358 1.00 57.81 140 GLU A N 1
ATOM 1065 C CA . GLU A 1 140 ? 10.595 14.589 0.059 1.00 57.81 140 GLU A CA 1
ATOM 1066 C C . GLU A 1 140 ? 11.225 13.827 -1.119 1.00 57.81 140 GLU A C 1
ATOM 1068 O O . GLU A 1 140 ? 11.871 12.800 -0.887 1.00 57.81 140 GLU A O 1
ATOM 1073 N N . SER A 1 141 ? 11.044 14.302 -2.360 1.00 57.75 141 SER A N 1
ATOM 1074 C CA . SER A 1 141 ? 11.679 13.741 -3.559 1.00 57.75 141 SER A CA 1
ATOM 1075 C C . SER A 1 141 ? 13.190 13.653 -3.386 1.00 57.75 141 SER A C 1
ATOM 1077 O O . SER A 1 141 ? 13.787 14.619 -2.910 1.00 57.75 141 SER A O 1
ATOM 1079 N N . ALA A 1 142 ? 13.837 12.566 -3.810 1.00 56.66 142 ALA A N 1
ATOM 1080 C CA . ALA A 1 142 ? 15.305 12.548 -3.814 1.00 56.66 142 ALA A CA 1
ATOM 1081 C C . ALA A 1 142 ? 15.825 13.738 -4.660 1.00 56.66 142 ALA A C 1
ATOM 1083 O O . ALA A 1 142 ? 15.227 14.057 -5.693 1.00 56.66 142 ALA A O 1
ATOM 1084 N N . ASP A 1 143 ? 16.852 14.461 -4.200 1.00 52.34 143 ASP A N 1
ATOM 1085 C CA . ASP A 1 143 ? 17.335 15.685 -4.868 1.00 52.34 143 ASP A CA 1
ATOM 1086 C C . ASP A 1 143 ? 17.597 15.461 -6.378 1.00 52.34 143 ASP A C 1
ATOM 1088 O O . ASP A 1 143 ? 18.042 14.389 -6.789 1.00 52.34 143 ASP A O 1
ATOM 1092 N N . ASP A 1 144 ? 17.255 16.455 -7.213 1.00 54.28 144 ASP A N 1
ATOM 1093 C CA . ASP A 1 144 ? 17.370 16.460 -8.689 1.00 54.28 144 ASP A CA 1
ATOM 1094 C C . ASP A 1 144 ? 16.765 15.257 -9.461 1.00 54.28 144 ASP A C 1
ATOM 1096 O O . ASP A 1 144 ? 16.974 15.108 -10.670 1.00 54.28 144 ASP A O 1
ATOM 1100 N N . THR A 1 145 ? 15.914 14.440 -8.823 1.00 51.38 145 THR A N 1
ATOM 1101 C CA . THR A 1 145 ? 15.164 13.311 -9.436 1.00 51.38 145 THR A CA 1
ATOM 1102 C C . THR A 1 145 ? 14.440 13.664 -10.723 1.00 51.38 145 THR A C 1
ATOM 1104 O O . THR A 1 145 ? 14.357 12.850 -11.647 1.00 51.38 145 THR A O 1
ATOM 1107 N N . THR A 1 146 ? 13.927 14.887 -10.799 1.00 51.09 146 THR A N 1
ATOM 1108 C CA . THR A 1 146 ? 13.133 15.326 -11.938 1.00 51.09 146 THR A CA 1
ATOM 1109 C C . THR A 1 146 ? 14.013 15.697 -13.125 1.00 51.09 146 THR A C 1
ATOM 1111 O O . THR A 1 146 ? 13.575 15.512 -14.248 1.00 51.09 146 THR A O 1
ATOM 1114 N N . GLU A 1 147 ? 15.254 16.157 -12.955 1.00 51.22 147 GLU A N 1
ATOM 1115 C CA . GLU A 1 147 ? 16.010 16.702 -14.089 1.00 51.22 147 GLU A CA 1
ATOM 1116 C C . GLU A 1 147 ? 16.548 15.606 -15.025 1.00 51.22 147 GLU A C 1
ATOM 1118 O O . GLU A 1 147 ? 16.425 15.719 -16.243 1.00 51.22 147 GLU A O 1
ATOM 1123 N N . ALA A 1 148 ? 17.059 14.492 -14.490 1.00 50.50 148 ALA A N 1
ATOM 1124 C CA . ALA A 1 148 ? 17.530 13.366 -15.305 1.00 50.50 148 ALA A CA 1
ATOM 1125 C C . ALA A 1 148 ? 16.372 12.587 -15.962 1.00 50.50 148 ALA A C 1
ATOM 1127 O O . ALA A 1 148 ? 16.421 12.308 -17.161 1.00 50.50 148 ALA A O 1
ATOM 1128 N N . ALA A 1 149 ? 15.301 12.291 -15.213 1.00 52.34 149 ALA A N 1
ATOM 1129 C CA . ALA A 1 149 ? 14.117 11.610 -15.740 1.00 52.34 149 ALA A CA 1
ATOM 1130 C C . ALA A 1 149 ? 13.297 12.507 -16.692 1.00 52.34 149 ALA A C 1
ATOM 1132 O O . ALA A 1 149 ? 12.825 12.032 -17.724 1.00 52.34 149 ALA A O 1
ATOM 1133 N N . ALA A 1 150 ? 13.184 13.816 -16.423 1.00 50.22 150 ALA A N 1
ATOM 1134 C CA . ALA A 1 150 ? 12.501 14.751 -17.324 1.00 50.22 150 ALA A CA 1
ATOM 1135 C C . ALA A 1 150 ? 13.311 15.060 -18.590 1.00 50.22 150 ALA A C 1
ATOM 1137 O O . ALA A 1 150 ? 12.713 15.239 -19.651 1.00 50.22 150 ALA A O 1
ATOM 1138 N N . ARG A 1 151 ? 14.654 15.065 -18.530 1.00 57.84 151 ARG A N 1
ATOM 1139 C CA . ARG A 1 151 ? 15.500 15.110 -19.741 1.00 57.84 151 ARG A CA 1
ATOM 1140 C C . ARG A 1 151 ? 15.298 13.866 -20.616 1.00 57.84 151 ARG A C 1
ATOM 1142 O O . ARG A 1 151 ? 15.365 13.974 -21.836 1.00 57.84 151 ARG A O 1
ATOM 1149 N N . LEU A 1 152 ? 15.007 12.709 -20.012 1.00 53.84 152 LEU A N 1
ATOM 1150 C CA . LEU A 1 152 ? 14.674 11.467 -20.723 1.00 53.84 152 LEU A CA 1
ATOM 1151 C C . LEU A 1 152 ? 13.239 11.452 -21.276 1.00 53.84 152 LEU A C 1
ATOM 1153 O O . LEU A 1 152 ? 12.988 10.759 -22.263 1.00 53.84 152 LEU A O 1
ATOM 1157 N N . SER A 1 153 ? 12.314 12.206 -20.671 1.00 56.66 153 SER A N 1
ATOM 1158 C CA . SER A 1 153 ? 10.915 12.260 -21.102 1.00 56.66 153 SER A CA 1
ATOM 1159 C C . SER A 1 153 ? 10.608 13.401 -22.077 1.00 56.66 153 SER A C 1
ATOM 1161 O O . SER A 1 153 ? 9.664 13.261 -22.834 1.00 56.66 153 SER A O 1
ATOM 1163 N N . SER A 1 154 ? 11.384 14.498 -22.113 1.00 52.62 154 SER A N 1
ATOM 1164 C CA . SER A 1 154 ? 11.347 15.647 -23.062 1.00 52.62 154 SER A CA 1
ATOM 1165 C C . SER A 1 154 ? 9.981 16.266 -23.441 1.00 52.62 154 SER A C 1
ATOM 1167 O O . SER A 1 154 ? 9.931 17.195 -24.242 1.00 52.62 154 SER A O 1
ATOM 1169 N N . GLN A 1 155 ? 8.875 15.796 -22.871 1.00 60.88 155 GLN A N 1
ATOM 1170 C CA . GLN A 1 155 ? 7.511 16.118 -23.269 1.00 60.88 155 GLN A CA 1
ATOM 1171 C C . GLN A 1 155 ? 6.741 16.782 -22.125 1.00 60.88 155 GLN A C 1
ATOM 1173 O O . GLN A 1 155 ? 7.072 16.635 -20.940 1.00 60.88 155 GLN A O 1
ATOM 1178 N N . ALA A 1 156 ? 5.707 17.532 -22.511 1.00 73.75 156 ALA A N 1
ATOM 1179 C CA . ALA A 1 156 ? 4.688 18.028 -21.599 1.00 73.75 156 ALA A CA 1
ATOM 1180 C C . ALA A 1 156 ? 4.008 16.855 -20.876 1.00 73.75 156 ALA A C 1
ATOM 1182 O O . ALA A 1 156 ? 3.998 15.733 -21.376 1.00 73.75 156 ALA A O 1
ATOM 1183 N N . ALA A 1 157 ? 3.461 17.115 -19.688 1.00 83.50 157 ALA A N 1
ATOM 1184 C CA . ALA A 1 157 ? 2.644 16.112 -19.023 1.00 83.50 157 ALA A CA 1
ATOM 1185 C C . ALA A 1 157 ? 1.371 15.867 -19.844 1.00 83.50 157 ALA A C 1
ATOM 1187 O O . ALA A 1 157 ? 0.714 16.824 -20.255 1.00 83.50 157 ALA A O 1
ATOM 1188 N N . GLU A 1 158 ? 1.026 14.604 -20.052 1.00 89.50 158 GLU A N 1
ATOM 1189 C CA . GLU A 1 158 ? -0.186 14.191 -20.751 1.00 89.50 158 GLU A CA 1
ATOM 1190 C C . GLU A 1 158 ? -1.046 13.269 -19.882 1.00 89.50 158 GLU A C 1
ATOM 1192 O O . GLU A 1 158 ? -0.608 12.754 -18.849 1.00 89.50 158 GLU A O 1
ATOM 1197 N N . LYS A 1 159 ? -2.305 13.103 -20.286 1.00 93.00 159 LYS A N 1
ATOM 1198 C CA . LYS A 1 159 ? -3.268 12.212 -19.641 1.00 93.00 159 LYS A CA 1
ATOM 1199 C C . LYS A 1 159 ? -3.003 10.776 -20.095 1.00 93.00 159 LYS A C 1
ATOM 1201 O O . LYS A 1 159 ? -3.039 10.505 -21.289 1.00 93.00 159 LYS A O 1
ATOM 1206 N N . PHE A 1 160 ? -2.813 9.856 -19.151 1.00 93.56 160 PHE A N 1
ATOM 1207 C CA . PHE A 1 160 ? -2.799 8.424 -19.436 1.00 93.56 160 PHE A CA 1
ATOM 1208 C C . PHE A 1 160 ? -4.202 7.835 -19.274 1.00 93.56 160 PHE A C 1
ATOM 1210 O O . PHE A 1 160 ? -4.811 7.916 -18.201 1.00 93.56 160 PHE A O 1
ATOM 1217 N N . GLU A 1 161 ? -4.713 7.237 -20.346 1.00 91.44 161 GLU A N 1
ATOM 1218 C CA . GLU A 1 161 ? -6.017 6.580 -20.356 1.00 91.44 161 GLU A CA 1
ATOM 1219 C C . GLU A 1 161 ? -5.928 5.217 -19.654 1.00 91.44 161 GLU A C 1
ATOM 1221 O O . GLU A 1 161 ? -5.157 4.337 -20.046 1.00 91.44 161 GLU A O 1
ATOM 1226 N N . LEU A 1 162 ? -6.704 5.055 -18.581 1.00 92.06 162 LEU A N 1
ATOM 1227 C CA . LEU A 1 162 ? -6.833 3.784 -17.879 1.00 92.06 162 LEU A CA 1
ATOM 1228 C C . LEU A 1 162 ? -7.877 2.899 -18.577 1.00 92.06 162 LEU A C 1
ATOM 1230 O O . LEU A 1 162 ? -8.855 3.424 -19.111 1.00 92.06 162 LEU A O 1
ATOM 1234 N N . PRO A 1 163 ? -7.718 1.563 -18.549 1.00 93.44 163 PRO A N 1
ATOM 1235 C CA . PRO A 1 163 ? -8.775 0.666 -18.990 1.00 93.44 163 PRO A CA 1
ATOM 1236 C C . PRO A 1 163 ? -9.987 0.770 -18.059 1.00 93.44 163 PRO A C 1
ATOM 1238 O O . PRO A 1 163 ? -9.896 1.281 -16.941 1.00 93.44 163 PRO A O 1
ATOM 1241 N N . ALA A 1 164 ? -11.122 0.234 -18.503 1.00 93.19 164 ALA A N 1
ATOM 1242 C CA . ALA A 1 164 ? -12.275 0.065 -17.631 1.00 93.19 164 ALA A CA 1
ATOM 1243 C C . ALA A 1 164 ? -11.947 -0.915 -16.488 1.00 93.19 164 ALA A C 1
ATOM 1245 O O . ALA A 1 164 ? -11.353 -1.970 -16.717 1.00 93.19 164 ALA A O 1
ATOM 1246 N N . PHE A 1 165 ? -12.357 -0.561 -15.270 1.00 94.00 165 PHE A N 1
ATOM 1247 C CA . PHE A 1 165 ? -12.281 -1.413 -14.081 1.00 94.00 165 PHE A CA 1
ATOM 1248 C C . PHE A 1 165 ? -13.686 -1.889 -13.698 1.00 94.00 165 PHE A C 1
ATOM 1250 O O . PHE A 1 165 ? -14.668 -1.196 -13.968 1.00 94.00 165 PHE A O 1
ATOM 1257 N N . ASP A 1 166 ? -13.779 -3.028 -13.010 1.00 90.94 166 ASP A N 1
ATOM 1258 C CA . ASP A 1 166 ? -15.055 -3.636 -12.590 1.00 90.94 166 ASP A CA 1
ATOM 1259 C C . ASP A 1 166 ? -15.907 -2.728 -11.684 1.00 90.94 166 ASP A C 1
ATOM 1261 O O . ASP A 1 166 ? -17.124 -2.878 -11.609 1.00 90.94 166 ASP A O 1
ATOM 1265 N N . ASP A 1 167 ? -15.282 -1.768 -11.000 1.00 91.75 167 ASP A N 1
ATOM 1266 C CA . ASP A 1 167 ? -15.979 -0.764 -10.188 1.00 91.75 167 ASP A CA 1
ATOM 1267 C C . ASP A 1 167 ? -16.664 0.348 -11.005 1.00 91.75 167 ASP A C 1
ATOM 1269 O O . ASP A 1 167 ? -17.425 1.132 -10.436 1.00 91.75 167 ASP A O 1
ATOM 1273 N N . GLY A 1 168 ? -16.410 0.433 -12.315 1.00 91.75 168 GLY A N 1
ATOM 1274 C CA . GLY A 1 168 ? -17.003 1.427 -13.212 1.00 91.75 168 GLY A CA 1
ATOM 1275 C C . GLY A 1 168 ? -16.532 2.869 -12.988 1.00 91.75 168 GLY A C 1
ATOM 1276 O O . GLY A 1 168 ? -17.117 3.792 -13.550 1.00 91.75 168 GLY A O 1
ATOM 1277 N N . VAL A 1 169 ? -15.501 3.099 -12.168 1.00 91.44 169 VAL A N 1
ATOM 1278 C CA . VAL A 1 169 ? -15.007 4.445 -11.853 1.00 91.44 169 VAL A CA 1
ATOM 1279 C C . VAL A 1 169 ? -13.932 4.870 -12.848 1.00 91.44 169 VAL A C 1
ATOM 1281 O O . VAL A 1 169 ? -12.814 4.352 -12.852 1.00 91.44 169 VAL A O 1
ATOM 1284 N N . GLU A 1 170 ? -14.216 5.898 -13.641 1.00 92.94 170 GLU A N 1
ATOM 1285 C CA . GLU A 1 170 ? -13.221 6.454 -14.561 1.00 92.94 170 GLU A CA 1
ATOM 1286 C C . GLU A 1 170 ? -12.252 7.381 -13.817 1.00 92.94 170 GLU A C 1
ATOM 1288 O O . GLU A 1 170 ? -12.632 8.403 -13.221 1.00 92.94 170 GLU A O 1
ATOM 1293 N N . MET A 1 171 ? -10.983 6.986 -13.851 1.00 93.44 171 MET A N 1
ATOM 1294 C CA . MET A 1 171 ? -9.843 7.701 -13.293 1.00 93.44 171 MET A CA 1
ATOM 1295 C C . MET A 1 171 ? -8.716 7.699 -14.316 1.00 93.44 171 MET A C 1
ATOM 1297 O O . MET A 1 171 ? -8.662 6.836 -15.186 1.00 93.44 171 MET A O 1
ATOM 1301 N N . HIS A 1 172 ? -7.787 8.630 -14.167 1.00 93.94 172 HIS A N 1
ATOM 1302 C CA . HIS A 1 172 ? -6.621 8.783 -15.027 1.00 93.94 172 HIS A CA 1
ATOM 1303 C C . HIS A 1 172 ? -5.429 9.210 -14.186 1.00 93.94 172 HIS A C 1
ATOM 1305 O O . HIS A 1 172 ? -5.585 9.572 -13.019 1.00 93.94 172 HIS A O 1
ATOM 1311 N N . PHE A 1 173 ? -4.237 9.191 -14.769 1.00 92.94 173 PHE A N 1
ATOM 1312 C CA . PHE A 1 173 ? -3.061 9.771 -14.135 1.00 92.94 173 PHE A CA 1
ATOM 1313 C C . PHE A 1 173 ? -2.252 10.589 -15.134 1.00 92.94 173 PHE A C 1
ATOM 1315 O O . PHE A 1 173 ? -2.270 10.323 -16.337 1.00 92.94 173 PHE A O 1
ATOM 1322 N N . ALA A 1 174 ? -1.584 11.629 -14.637 1.00 91.06 174 ALA A N 1
ATOM 1323 C CA . ALA A 1 174 ? -0.710 12.446 -15.465 1.00 91.06 174 ALA A CA 1
ATOM 1324 C C . ALA A 1 174 ? 0.658 11.772 -15.616 1.00 91.06 174 ALA A C 1
ATOM 1326 O O . ALA A 1 174 ? 1.242 11.274 -14.648 1.00 91.06 174 ALA A O 1
ATOM 1327 N N . VAL A 1 175 ? 1.182 11.773 -16.838 1.00 90.81 175 VAL A N 1
ATOM 1328 C CA . VAL A 1 175 ? 2.433 11.094 -17.178 1.00 90.81 175 VAL A CA 1
ATOM 1329 C C . VAL A 1 175 ? 3.348 11.977 -17.994 1.00 90.81 175 VAL A C 1
ATOM 1331 O O . VAL A 1 175 ? 2.910 12.873 -18.707 1.00 90.81 175 VAL A O 1
ATOM 1334 N N . LYS A 1 176 ? 4.639 11.667 -17.936 1.00 88.75 176 LYS A N 1
ATOM 1335 C CA . LYS A 1 176 ? 5.591 12.004 -18.993 1.00 88.75 176 LYS A CA 1
ATOM 1336 C C . LYS A 1 176 ? 6.211 10.706 -19.462 1.00 88.75 176 LYS A C 1
ATOM 1338 O O . LYS A 1 176 ? 6.665 9.920 -18.634 1.00 88.75 176 LYS A O 1
ATOM 1343 N N . HIS A 1 177 ? 6.247 10.448 -20.759 1.00 89.62 177 HIS A N 1
ATOM 1344 C CA . HIS A 1 177 ? 6.703 9.144 -21.220 1.00 89.62 177 HIS A CA 1
ATOM 1345 C C . HIS A 1 177 ? 7.390 9.195 -22.584 1.00 89.62 177 HIS A C 1
ATOM 1347 O O . HIS A 1 177 ? 7.322 10.177 -23.313 1.00 89.62 177 HIS A O 1
ATOM 1353 N N . ARG A 1 178 ? 8.076 8.108 -22.923 1.00 88.88 178 ARG A N 1
ATOM 1354 C CA . ARG A 1 178 ? 8.466 7.769 -24.291 1.00 88.88 178 ARG A CA 1
ATOM 1355 C C . ARG A 1 178 ? 8.049 6.317 -24.492 1.00 88.88 178 ARG A C 1
ATOM 1357 O O . ARG A 1 178 ? 8.796 5.437 -24.063 1.00 88.88 178 ARG A O 1
ATOM 1364 N N . PRO A 1 179 ? 6.870 6.044 -25.071 1.00 87.75 179 PRO A N 1
ATOM 1365 C CA . PRO A 1 179 ? 6.433 4.678 -25.342 1.00 87.75 179 PRO A CA 1
ATOM 1366 C C . PRO A 1 179 ? 7.411 3.980 -26.301 1.00 87.75 179 PRO A C 1
ATOM 1368 O O . PRO A 1 179 ? 7.821 4.575 -27.293 1.00 87.75 179 PRO A O 1
ATOM 1371 N N . HIS A 1 180 ? 7.877 2.753 -26.057 1.00 90.25 180 HIS A N 1
ATOM 1372 C CA . HIS A 1 180 ? 7.639 1.834 -24.926 1.00 90.25 180 HIS A CA 1
ATOM 1373 C C . HIS A 1 180 ? 8.797 1.814 -23.905 1.00 90.25 180 HIS A C 1
ATOM 1375 O O . HIS A 1 180 ? 8.948 0.877 -23.133 1.00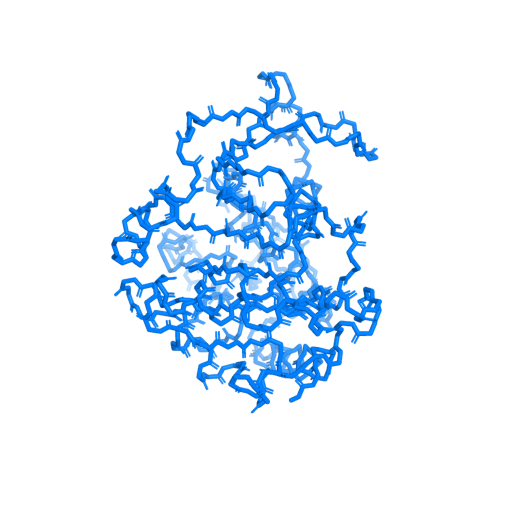 90.25 180 HIS A O 1
ATOM 1381 N N . THR A 1 181 ? 9.654 2.833 -23.901 1.00 91.00 181 THR A N 1
ATOM 1382 C CA . THR A 1 181 ? 10.894 2.877 -23.114 1.00 91.00 181 THR A CA 1
ATOM 1383 C C . THR A 1 181 ? 10.668 3.280 -21.659 1.00 91.00 181 THR A C 1
ATOM 1385 O O . THR A 1 181 ? 11.039 2.554 -20.743 1.00 91.00 181 THR A O 1
ATOM 1388 N N . ILE A 1 182 ? 10.082 4.450 -21.410 1.00 90.88 182 ILE A N 1
ATOM 1389 C CA . ILE A 1 182 ? 9.966 4.981 -20.047 1.00 90.88 182 ILE A CA 1
ATOM 1390 C C . ILE A 1 182 ? 8.601 5.606 -19.816 1.00 90.88 182 ILE A C 1
ATOM 1392 O O . ILE A 1 182 ? 8.118 6.351 -20.667 1.00 90.88 182 ILE A O 1
ATOM 1396 N N . LEU A 1 183 ? 8.016 5.321 -18.656 1.00 92.62 183 LEU A N 1
ATOM 1397 C CA . LEU A 1 183 ? 6.823 5.974 -18.126 1.00 92.62 183 LEU A CA 1
ATOM 1398 C C . LEU A 1 183 ? 7.187 6.634 -16.793 1.00 92.62 183 LEU A C 1
ATOM 1400 O O . LEU A 1 183 ? 7.593 5.936 -15.873 1.00 92.62 183 LEU A O 1
ATOM 1404 N N . LEU A 1 184 ? 7.067 7.956 -16.684 1.00 91.06 184 LEU A N 1
ATOM 1405 C CA . LEU A 1 184 ? 7.301 8.716 -15.453 1.00 91.06 184 LEU A CA 1
ATOM 1406 C C . LEU A 1 184 ? 5.973 9.261 -14.927 1.00 91.06 184 LEU A C 1
ATOM 1408 O O . LEU A 1 184 ? 5.244 9.938 -15.656 1.00 91.06 184 LEU A O 1
ATOM 1412 N N . THR A 1 185 ? 5.676 8.988 -13.661 1.00 91.06 185 THR A N 1
ATOM 1413 C CA . THR A 1 185 ? 4.436 9.414 -13.000 1.00 91.06 185 THR A CA 1
ATOM 1414 C C . THR A 1 185 ? 4.579 9.387 -11.471 1.00 91.06 185 THR A C 1
ATOM 1416 O O . THR A 1 185 ? 5.661 9.127 -10.942 1.00 91.06 185 THR A O 1
ATOM 1419 N N . ASP A 1 186 ? 3.492 9.690 -10.763 1.00 89.44 186 ASP A N 1
ATOM 1420 C CA . ASP A 1 186 ? 3.403 9.747 -9.304 1.00 89.44 186 ASP A CA 1
ATOM 1421 C C . ASP A 1 186 ? 2.006 9.290 -8.823 1.00 89.44 186 ASP A C 1
ATOM 1423 O O . ASP A 1 186 ? 1.018 9.491 -9.528 1.00 89.44 186 ASP A O 1
ATOM 1427 N N . TRP A 1 187 ? 1.872 8.737 -7.610 1.00 86.62 187 TRP A N 1
ATOM 1428 C CA . TRP A 1 187 ? 0.568 8.404 -7.003 1.00 86.62 187 TRP A CA 1
ATOM 1429 C C . TRP A 1 187 ? -0.354 9.619 -6.910 1.00 86.62 187 TRP A C 1
ATOM 1431 O O . TRP A 1 187 ? -1.560 9.514 -7.101 1.00 86.62 187 TRP A O 1
ATOM 1441 N N . THR A 1 188 ? 0.218 10.790 -6.635 1.00 84.94 188 THR A N 1
ATOM 1442 C CA . THR A 1 188 ? -0.516 12.058 -6.507 1.00 84.94 188 THR A CA 1
ATOM 1443 C C . THR A 1 188 ? -1.003 12.603 -7.846 1.00 84.94 188 THR A C 1
ATOM 1445 O O . THR A 1 188 ? -1.815 13.525 -7.864 1.00 84.94 188 THR A O 1
ATOM 1448 N N . SER A 1 189 ? -0.532 12.037 -8.959 1.00 87.75 189 SER A N 1
ATOM 1449 C CA . SER A 1 189 ? -0.950 12.434 -10.301 1.00 87.75 189 SER A CA 1
ATOM 1450 C C . SER A 1 189 ? -2.278 11.806 -10.726 1.00 87.75 189 SER A C 1
ATOM 1452 O O . SER A 1 189 ? -2.768 12.131 -11.804 1.00 87.75 189 SER A O 1
ATOM 1454 N N . ILE A 1 190 ? -2.858 10.924 -9.903 1.00 90.69 190 ILE A N 1
ATOM 1455 C CA . ILE A 1 190 ? -4.162 10.311 -10.149 1.00 90.69 190 ILE A CA 1
ATOM 1456 C C . ILE A 1 190 ? -5.275 11.354 -9.985 1.00 90.69 190 ILE A C 1
ATOM 1458 O O . ILE A 1 190 ? -5.330 12.089 -8.996 1.00 90.69 190 ILE A O 1
ATOM 1462 N N . PHE A 1 191 ? -6.213 11.380 -10.927 1.00 92.56 191 PHE A N 1
ATOM 1463 C CA . PHE A 1 191 ? -7.400 12.225 -10.886 1.00 92.56 191 PHE A CA 1
ATOM 1464 C C . PHE A 1 191 ? -8.631 11.501 -11.440 1.00 92.56 191 PHE A C 1
ATOM 1466 O O . PHE A 1 191 ? -8.534 10.520 -12.170 1.00 92.56 191 PHE A O 1
ATOM 1473 N N . PHE A 1 192 ? -9.812 11.986 -11.062 1.00 93.50 192 PHE A N 1
ATOM 1474 C CA . PHE A 1 192 ? -11.081 11.532 -11.629 1.00 93.50 192 PHE A CA 1
ATOM 1475 C C . PHE A 1 192 ? -11.372 12.281 -12.921 1.00 93.50 192 PHE A C 1
ATOM 1477 O O . PHE A 1 192 ? -11.135 13.489 -12.967 1.00 93.50 192 PHE A O 1
ATOM 1484 N N . GLU A 1 193 ? -11.968 11.601 -13.899 1.00 91.62 193 GLU A N 1
ATOM 1485 C CA . GLU A 1 193 ? -12.404 12.231 -15.154 1.00 91.62 193 GLU A CA 1
ATOM 1486 C C . GLU A 1 193 ? -13.341 13.421 -14.900 1.00 91.62 193 GLU A C 1
ATOM 1488 O O . GLU A 1 193 ? -13.254 14.462 -15.545 1.00 91.62 193 GLU A O 1
ATOM 1493 N N . ASN A 1 194 ? -14.219 13.302 -13.902 1.00 91.25 194 ASN A N 1
ATOM 1494 C CA . ASN A 1 194 ? -15.156 14.357 -13.549 1.00 91.25 194 ASN A CA 1
ATOM 1495 C C . ASN A 1 194 ? -15.461 14.402 -12.039 1.00 91.25 194 ASN A C 1
ATOM 1497 O O . ASN A 1 194 ? -15.173 13.482 -11.265 1.00 91.25 194 ASN A O 1
ATOM 1501 N N . VAL A 1 195 ? -16.059 15.517 -11.606 1.00 91.00 195 VAL A N 1
ATOM 1502 C CA . VAL A 1 195 ? -16.432 15.757 -10.200 1.00 91.00 195 VAL A CA 1
ATOM 1503 C C . VAL A 1 195 ? -17.493 14.760 -9.718 1.00 91.00 195 VAL A C 1
ATOM 1505 O O . VAL A 1 195 ? -17.494 14.397 -8.543 1.00 91.00 195 VAL A O 1
ATOM 1508 N N . GLN A 1 196 ? -18.358 14.269 -10.610 1.00 91.69 196 GLN A N 1
ATOM 1509 C CA . GLN A 1 196 ? -19.395 13.301 -10.258 1.00 91.69 196 GLN A CA 1
ATOM 1510 C C . GLN A 1 196 ? -18.794 11.950 -9.843 1.00 91.69 196 GLN A C 1
ATOM 1512 O O . GLN A 1 196 ? -19.197 11.403 -8.815 1.00 91.69 196 GLN A O 1
ATOM 1517 N N . ASN A 1 197 ? -17.781 11.454 -10.558 1.00 90.50 197 ASN A N 1
ATOM 1518 C CA . ASN A 1 197 ? -17.046 10.239 -10.192 1.00 90.50 197 ASN A CA 1
ATOM 1519 C C . ASN A 1 197 ? -16.364 10.406 -8.832 1.00 90.50 197 ASN A C 1
ATOM 1521 O O . ASN A 1 197 ? -16.490 9.545 -7.963 1.00 90.50 197 ASN A O 1
ATOM 1525 N N . ARG A 1 198 ? -15.723 11.561 -8.601 1.00 92.06 198 ARG A N 1
ATOM 1526 C CA . ARG A 1 198 ? -15.117 11.889 -7.301 1.00 92.06 198 ARG A CA 1
ATOM 1527 C C . ARG A 1 198 ? -16.140 11.831 -6.166 1.00 92.06 198 ARG A C 1
ATOM 1529 O O . ARG A 1 198 ? -15.863 11.238 -5.127 1.00 92.06 198 ARG A O 1
ATOM 1536 N N . ASN A 1 199 ? -17.300 12.458 -6.347 1.00 91.81 199 ASN A N 1
ATOM 1537 C CA . ASN A 1 199 ? -18.353 12.493 -5.330 1.00 91.81 199 ASN A CA 1
ATOM 1538 C C . ASN A 1 199 ? -18.952 11.106 -5.087 1.00 91.81 199 ASN A C 1
ATOM 1540 O O . ASN A 1 199 ? -19.199 10.744 -3.940 1.00 91.81 199 ASN A O 1
ATOM 1544 N N . THR A 1 200 ? -19.124 10.323 -6.154 1.00 92.00 200 THR A N 1
ATOM 1545 C CA . THR A 1 200 ? -19.609 8.942 -6.078 1.00 92.00 200 THR A CA 1
ATOM 1546 C C . THR A 1 200 ? -18.665 8.099 -5.233 1.00 92.00 200 THR A C 1
ATOM 1548 O O . THR A 1 200 ? -19.115 7.487 -4.272 1.00 92.00 200 THR A O 1
ATOM 1551 N N . VAL A 1 201 ? -17.355 8.139 -5.505 1.00 92.69 201 VAL A N 1
ATOM 1552 C CA . VAL A 1 201 ? -16.365 7.399 -4.708 1.00 92.69 201 VAL A CA 1
ATOM 1553 C C . VAL A 1 201 ? -16.331 7.877 -3.260 1.00 92.69 201 VAL A C 1
ATOM 1555 O O . VAL A 1 201 ? -16.340 7.047 -2.358 1.00 92.69 201 VAL A O 1
ATOM 1558 N N . LYS A 1 202 ? -16.370 9.191 -3.010 1.00 91.50 202 LYS A N 1
ATOM 1559 C CA . LYS A 1 202 ? -16.397 9.740 -1.643 1.00 91.50 202 LYS A CA 1
ATOM 1560 C C . LYS A 1 202 ? -17.596 9.276 -0.809 1.00 91.50 202 LYS A C 1
ATOM 1562 O O . LYS A 1 202 ? -17.490 9.250 0.412 1.00 91.50 202 LYS A O 1
ATOM 1567 N N . ALA A 1 203 ? -18.715 8.934 -1.446 1.00 92.25 203 ALA A N 1
ATOM 1568 C CA . ALA A 1 203 ? -19.906 8.427 -0.769 1.00 92.25 203 ALA A CA 1
ATOM 1569 C C . ALA A 1 203 ? -19.843 6.917 -0.460 1.00 92.25 203 ALA A C 1
ATOM 1571 O O . ALA A 1 203 ? -20.702 6.406 0.258 1.00 92.25 203 ALA A O 1
ATOM 1572 N N . LEU A 1 204 ? -18.853 6.190 -0.992 1.00 94.25 204 LEU A N 1
ATOM 1573 C CA . LEU A 1 204 ? -18.667 4.762 -0.726 1.00 94.25 204 LEU A CA 1
ATOM 1574 C C . LEU A 1 204 ? -18.021 4.528 0.645 1.00 94.25 204 LEU A C 1
ATOM 1576 O O . LEU A 1 204 ? -17.358 5.401 1.202 1.00 94.25 204 LEU A O 1
ATOM 1580 N N . GLY A 1 205 ? -18.143 3.306 1.166 1.00 94.75 205 GLY A N 1
ATOM 1581 C CA . GLY A 1 205 ? -17.406 2.895 2.363 1.00 94.75 205 GLY A CA 1
ATOM 1582 C C . GLY A 1 205 ? -15.887 2.943 2.152 1.00 94.75 205 GLY A C 1
ATOM 1583 O O . GLY A 1 205 ? -15.395 2.676 1.052 1.00 94.75 205 GLY A O 1
ATOM 1584 N N . PHE A 1 206 ? -15.143 3.237 3.217 1.00 95.25 206 PHE A N 1
ATOM 1585 C CA . PHE A 1 206 ? -13.683 3.395 3.206 1.00 95.25 206 PHE A CA 1
ATOM 1586 C C . PHE A 1 206 ? -12.935 2.237 2.542 1.00 95.25 206 PHE A C 1
ATOM 1588 O O . PHE A 1 206 ? -12.057 2.450 1.707 1.00 95.25 206 PHE A O 1
ATOM 1595 N N . ASP A 1 207 ? -13.338 1.004 2.832 1.00 94.88 207 ASP A N 1
ATOM 1596 C CA . ASP A 1 207 ? -12.737 -0.189 2.238 1.00 94.88 207 ASP A CA 1
ATOM 1597 C C . ASP A 1 207 ? -12.905 -0.243 0.712 1.00 94.88 207 ASP A C 1
ATOM 1599 O O . ASP A 1 207 ? -12.013 -0.701 -0.003 1.00 94.88 207 ASP A O 1
ATOM 1603 N N . VAL A 1 208 ? -14.048 0.220 0.198 1.00 95.75 208 VAL A N 1
ATOM 1604 C CA . VAL A 1 208 ? -14.318 0.264 -1.245 1.00 95.75 208 VAL A CA 1
ATOM 1605 C C . VAL A 1 208 ? -13.474 1.355 -1.896 1.00 95.75 208 VAL A C 1
ATOM 1607 O O . VAL A 1 208 ? -12.813 1.088 -2.897 1.00 95.75 208 VAL A O 1
ATOM 1610 N N . GLN A 1 209 ? -13.421 2.543 -1.289 1.00 95.00 209 GLN A N 1
ATOM 1611 C CA . GLN A 1 209 ? -12.561 3.636 -1.750 1.00 95.00 209 GLN A CA 1
ATOM 1612 C C . GLN A 1 209 ? -11.091 3.201 -1.825 1.00 95.00 209 GLN A C 1
ATOM 1614 O O . GLN A 1 209 ? -10.433 3.377 -2.850 1.00 95.00 209 GLN A O 1
ATOM 1619 N N . ALA A 1 210 ? -10.584 2.564 -0.767 1.00 94.25 210 ALA A N 1
ATOM 1620 C CA . ALA A 1 210 ? -9.203 2.107 -0.723 1.00 94.25 210 ALA A CA 1
ATOM 1621 C C . ALA A 1 210 ? -8.906 1.025 -1.776 1.00 94.25 210 ALA A C 1
ATOM 1623 O O . ALA A 1 210 ? -7.832 1.044 -2.377 1.00 94.25 210 ALA A O 1
ATOM 1624 N N . ARG A 1 211 ? -9.850 0.112 -2.051 1.00 95.44 211 ARG A N 1
ATOM 1625 C CA . ARG A 1 211 ? -9.704 -0.896 -3.119 1.00 95.44 211 ARG A CA 1
ATOM 1626 C C . ARG A 1 211 ? -9.649 -0.268 -4.509 1.00 95.44 211 ARG A C 1
ATOM 1628 O O . ARG A 1 211 ? -8.808 -0.677 -5.310 1.00 95.44 211 ARG A O 1
ATOM 1635 N N . ILE A 1 212 ? -10.474 0.747 -4.773 1.00 95.12 212 ILE A N 1
ATOM 1636 C CA . ILE A 1 212 ? -10.430 1.513 -6.026 1.00 95.12 212 ILE A CA 1
ATOM 1637 C C . ILE A 1 212 ? -9.024 2.097 -6.207 1.00 95.12 212 ILE A C 1
ATOM 1639 O O . ILE A 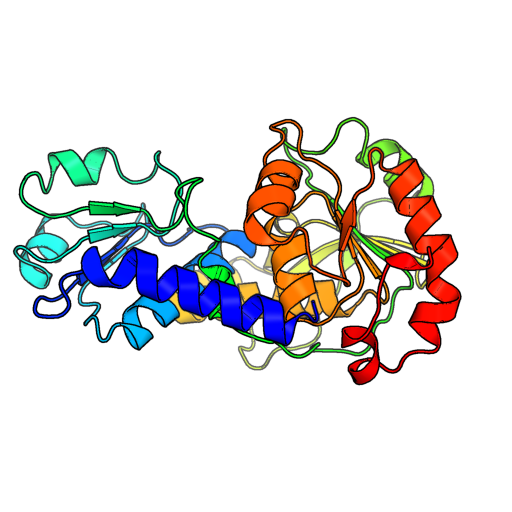1 212 ? -8.365 1.801 -7.201 1.00 95.12 212 ILE A O 1
ATOM 1643 N N . TYR A 1 213 ? -8.492 2.824 -5.223 1.00 93.56 213 TYR A N 1
ATOM 1644 C CA . TYR A 1 213 ? -7.156 3.424 -5.345 1.00 93.56 213 TYR A CA 1
ATOM 1645 C C . TYR A 1 213 ? -6.032 2.384 -5.442 1.00 93.56 213 TYR A C 1
ATOM 1647 O O . TYR A 1 213 ? -5.125 2.538 -6.261 1.00 93.56 213 TYR A O 1
ATOM 1655 N N . LEU A 1 214 ? -6.095 1.302 -4.659 1.00 94.69 214 LEU A N 1
ATOM 1656 C CA . LEU A 1 214 ? -5.100 0.229 -4.713 1.00 94.69 214 LEU A CA 1
ATOM 1657 C C . LEU A 1 214 ? -5.070 -0.445 -6.092 1.00 94.69 214 LEU A C 1
ATOM 1659 O O . LEU A 1 214 ? -3.987 -0.681 -6.624 1.00 94.69 214 LEU A O 1
ATOM 1663 N N . SER A 1 215 ? -6.229 -0.702 -6.704 1.00 95.25 215 SER A N 1
ATOM 1664 C CA . SER A 1 215 ? -6.293 -1.311 -8.040 1.00 95.25 215 SER A CA 1
ATOM 1665 C C . SER A 1 215 ? -5.611 -0.447 -9.111 1.00 95.25 215 SER A C 1
ATOM 1667 O O . SER A 1 215 ? -4.893 -0.980 -9.958 1.00 95.25 215 SER A O 1
ATOM 1669 N N . ARG A 1 216 ? -5.732 0.889 -9.025 1.00 95.06 216 ARG A N 1
ATOM 1670 C CA . ARG A 1 216 ? -5.045 1.822 -9.938 1.00 95.06 216 ARG A CA 1
ATOM 1671 C C . ARG A 1 216 ? -3.536 1.794 -9.731 1.00 95.06 216 ARG A C 1
ATOM 1673 O O . ARG A 1 216 ? -2.798 1.774 -10.711 1.00 95.06 216 ARG A O 1
ATOM 1680 N N . ALA A 1 217 ? -3.069 1.728 -8.483 1.00 94.62 217 ALA A N 1
ATOM 1681 C CA . ALA A 1 217 ? -1.641 1.578 -8.204 1.00 94.62 217 ALA A CA 1
ATOM 1682 C C . ALA A 1 217 ? -1.081 0.245 -8.712 1.00 94.62 217 ALA A C 1
ATOM 1684 O O . ALA A 1 217 ? -0.016 0.235 -9.325 1.00 94.62 217 ALA A O 1
ATOM 1685 N N . ILE A 1 218 ? -1.802 -0.863 -8.506 1.00 96.06 218 ILE A N 1
ATOM 1686 C CA . ILE A 1 218 ? -1.412 -2.179 -9.027 1.00 96.06 218 ILE A CA 1
ATOM 1687 C C . ILE A 1 218 ? -1.310 -2.132 -10.551 1.00 96.06 218 ILE A C 1
ATOM 1689 O O . ILE A 1 218 ? -0.315 -2.604 -11.101 1.00 96.06 218 ILE A O 1
ATOM 1693 N N . TYR A 1 219 ? -2.292 -1.540 -11.235 1.00 96.25 219 TYR A N 1
ATOM 1694 C CA . TYR A 1 219 ? -2.241 -1.352 -12.684 1.00 96.25 219 TYR A CA 1
ATOM 1695 C C . TYR A 1 219 ? -1.040 -0.525 -13.112 1.00 96.25 219 TYR A C 1
ATOM 1697 O O . TYR A 1 219 ? -0.244 -0.983 -13.929 1.00 96.25 219 TYR A O 1
ATOM 1705 N N . MET A 1 220 ? -0.846 0.637 -12.495 1.00 95.62 220 MET A N 1
ATOM 1706 C CA . MET A 1 220 ? 0.252 1.525 -12.842 1.00 95.62 220 MET A CA 1
ATOM 1707 C C . MET A 1 220 ? 1.615 0.843 -12.668 1.00 95.62 220 MET A C 1
ATOM 1709 O O . MET A 1 220 ? 2.424 0.897 -13.587 1.00 95.62 220 MET A O 1
ATOM 1713 N N . LEU A 1 221 ? 1.844 0.124 -11.561 1.00 96.69 221 LEU A N 1
ATOM 1714 C CA . LEU A 1 221 ? 3.071 -0.659 -11.338 1.00 96.69 221 LEU A CA 1
ATOM 1715 C C . LEU A 1 221 ? 3.244 -1.801 -12.340 1.00 96.69 221 LEU A C 1
ATOM 1717 O O . LEU A 1 221 ? 4.360 -2.065 -12.788 1.00 96.69 221 LEU A O 1
ATOM 1721 N N . SER A 1 222 ? 2.147 -2.467 -12.704 1.00 96.12 222 SER A N 1
ATOM 1722 C CA . SER A 1 222 ? 2.165 -3.605 -13.629 1.00 96.12 222 SER A CA 1
ATOM 1723 C C . SER A 1 222 ? 2.659 -3.218 -15.025 1.00 96.12 222 SER A C 1
ATOM 1725 O O . SER A 1 222 ? 3.205 -4.076 -15.715 1.00 96.12 222 SER A O 1
ATOM 1727 N N . LEU A 1 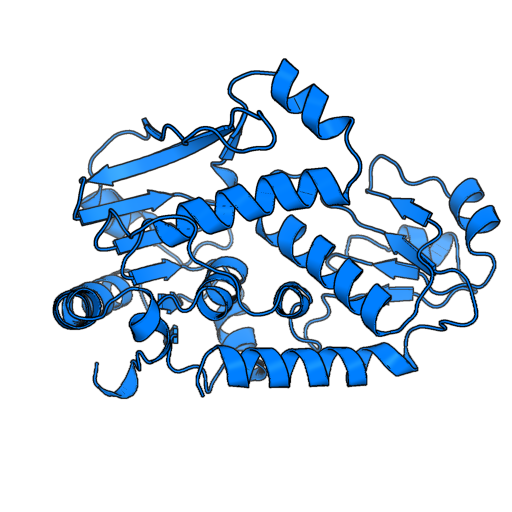223 ? 2.539 -1.940 -15.411 1.00 96.06 223 LEU A N 1
ATOM 1728 C CA . LEU A 1 223 ? 2.982 -1.426 -16.708 1.00 96.06 223 LEU A CA 1
ATOM 1729 C C . LEU A 1 223 ? 4.500 -1.507 -16.926 1.00 96.06 223 LEU A C 1
ATOM 1731 O O . LEU A 1 223 ? 4.917 -1.469 -18.078 1.00 96.06 223 LEU A O 1
ATOM 1735 N N . GLY A 1 224 ? 5.327 -1.600 -15.879 1.00 95.75 224 GLY A N 1
ATOM 1736 C CA . GLY A 1 224 ? 6.790 -1.640 -16.005 1.00 95.75 224 GLY A CA 1
ATOM 1737 C C . GLY A 1 224 ? 7.375 -3.051 -15.917 1.00 95.75 224 GLY A C 1
ATOM 1738 O O . GLY A 1 224 ? 7.009 -3.827 -15.030 1.00 95.75 224 GLY A O 1
ATOM 1739 N N . HIS A 1 225 ? 8.339 -3.388 -16.781 1.00 94.94 225 HIS A N 1
ATOM 1740 C CA . HIS A 1 225 ? 9.180 -4.575 -16.564 1.00 94.94 225 HIS A CA 1
ATOM 1741 C C . HIS A 1 225 ? 10.029 -4.412 -15.296 1.00 94.94 225 HIS A C 1
ATOM 1743 O O . HIS A 1 225 ? 10.043 -5.305 -14.448 1.00 94.94 225 HIS A O 1
ATOM 1749 N N . VAL A 1 226 ? 10.670 -3.247 -15.150 1.00 95.88 226 VAL A N 1
ATOM 1750 C CA . VAL A 1 226 ? 11.391 -2.807 -13.948 1.00 95.88 226 VAL A CA 1
ATOM 1751 C C . VAL A 1 226 ? 10.834 -1.470 -13.456 1.00 95.88 226 VAL A C 1
ATOM 1753 O O . VAL A 1 226 ? 10.421 -0.628 -14.259 1.00 95.88 226 VAL A O 1
ATOM 1756 N N . VAL A 1 227 ? 10.819 -1.269 -12.136 1.00 97.00 227 VAL A N 1
ATOM 1757 C CA . VAL A 1 227 ? 10.356 -0.021 -11.507 1.00 97.00 227 VAL A CA 1
ATOM 1758 C C . VAL A 1 227 ? 11.516 0.730 -10.855 1.00 97.00 227 VAL A C 1
ATOM 1760 O O . VAL A 1 227 ? 12.317 0.142 -10.140 1.00 97.00 227 VAL A O 1
ATOM 1763 N N . ILE A 1 228 ? 11.598 2.043 -11.045 1.00 95.94 228 ILE A N 1
ATOM 1764 C CA . ILE A 1 228 ? 12.449 2.942 -10.255 1.00 95.94 228 ILE A CA 1
ATOM 1765 C C . ILE A 1 228 ? 11.536 3.777 -9.364 1.00 95.94 228 ILE A C 1
ATOM 1767 O O . ILE A 1 228 ? 10.545 4.332 -9.842 1.00 95.94 228 ILE A O 1
ATOM 1771 N N . THR A 1 229 ? 11.836 3.878 -8.069 1.00 94.19 229 THR A N 1
ATOM 1772 C CA . THR A 1 229 ? 11.006 4.682 -7.168 1.00 94.19 229 THR A CA 1
ATOM 1773 C C . THR A 1 229 ? 11.758 5.253 -5.972 1.00 94.19 229 THR A C 1
ATOM 1775 O O . THR A 1 229 ? 12.666 4.628 -5.436 1.00 94.19 229 THR A O 1
ATOM 1778 N N . ASP A 1 230 ? 11.345 6.437 -5.528 1.00 90.69 230 ASP A N 1
ATOM 1779 C CA . ASP A 1 230 ? 11.669 7.043 -4.230 1.00 90.69 230 ASP A CA 1
ATOM 1780 C C . ASP A 1 230 ? 10.432 7.089 -3.301 1.00 90.69 230 ASP A C 1
ATOM 1782 O O . ASP A 1 230 ? 10.406 7.783 -2.277 1.00 90.69 230 ASP A O 1
ATOM 1786 N N . ARG A 1 231 ? 9.385 6.321 -3.627 1.00 88.31 231 ARG A N 1
ATOM 1787 C CA . ARG A 1 231 ? 8.190 6.133 -2.799 1.00 88.31 231 ARG A CA 1
ATOM 1788 C C . ARG A 1 231 ? 8.292 4.816 -2.033 1.00 88.31 231 ARG A C 1
ATOM 1790 O O . ARG A 1 231 ? 8.357 3.748 -2.639 1.00 88.31 231 ARG A O 1
ATOM 1797 N N . LEU A 1 232 ? 8.187 4.875 -0.704 1.00 89.88 232 LEU A N 1
ATOM 1798 C CA . LEU A 1 232 ? 8.200 3.682 0.152 1.00 89.88 232 LEU A CA 1
ATOM 1799 C C . LEU A 1 232 ? 7.130 2.649 -0.250 1.00 89.88 232 LEU A C 1
ATOM 1801 O O . LEU A 1 232 ? 7.424 1.466 -0.389 1.00 89.88 232 LEU A O 1
ATOM 1805 N N . HIS A 1 233 ? 5.899 3.087 -0.516 1.00 91.50 233 HIS A N 1
ATOM 1806 C CA . HIS A 1 233 ? 4.838 2.181 -0.971 1.00 91.50 233 HIS A CA 1
ATOM 1807 C C . HIS A 1 233 ? 5.031 1.695 -2.405 1.00 91.50 233 HIS A C 1
ATOM 1809 O O . HIS A 1 233 ? 4.540 0.622 -2.735 1.00 91.50 233 HIS A O 1
ATOM 1815 N N . GLY A 1 234 ? 5.794 2.414 -3.236 1.00 93.75 234 GLY A N 1
ATOM 1816 C CA . GLY A 1 234 ? 6.254 1.881 -4.519 1.00 93.75 234 GLY A CA 1
ATOM 1817 C C . GLY A 1 234 ? 7.142 0.655 -4.312 1.00 93.75 234 GLY A C 1
ATOM 1818 O O . GLY A 1 234 ? 6.901 -0.382 -4.922 1.00 93.75 234 GLY A O 1
ATOM 1819 N N . HIS A 1 235 ? 8.094 0.737 -3.377 1.00 94.69 235 HIS A N 1
ATOM 1820 C CA . HIS A 1 235 ? 8.928 -0.398 -2.971 1.00 94.69 235 HIS A CA 1
ATOM 1821 C C . HIS A 1 235 ? 8.098 -1.563 -2.410 1.00 94.69 235 HIS A C 1
ATOM 1823 O O . HIS A 1 235 ? 8.206 -2.686 -2.904 1.00 94.69 235 HIS A O 1
ATOM 1829 N N . ILE A 1 236 ? 7.230 -1.306 -1.424 1.00 94.12 236 ILE A N 1
ATOM 1830 C CA . ILE A 1 236 ? 6.418 -2.357 -0.788 1.00 94.12 236 ILE A CA 1
ATOM 1831 C C . ILE A 1 236 ? 5.529 -3.059 -1.819 1.00 94.12 236 ILE A C 1
ATOM 1833 O O . ILE A 1 236 ? 5.543 -4.284 -1.905 1.00 94.12 236 ILE A O 1
ATOM 1837 N N . LEU A 1 237 ? 4.787 -2.308 -2.637 1.00 94.81 237 LEU A N 1
ATOM 1838 C CA . LEU A 1 237 ? 3.898 -2.904 -3.633 1.00 94.81 237 LEU A CA 1
ATOM 1839 C C . LEU A 1 237 ? 4.674 -3.662 -4.717 1.00 94.81 237 LEU A C 1
ATOM 1841 O O . LEU A 1 237 ? 4.216 -4.721 -5.135 1.00 94.81 237 LEU A O 1
ATOM 1845 N N . CYS A 1 238 ? 5.864 -3.206 -5.125 1.00 95.50 238 CYS A N 1
ATOM 1846 C CA . CYS A 1 238 ? 6.708 -3.977 -6.044 1.00 95.50 238 CYS A CA 1
ATOM 1847 C C . CYS A 1 238 ? 7.142 -5.321 -5.441 1.00 95.50 238 CYS A C 1
ATOM 1849 O O . CYS A 1 238 ? 7.141 -6.326 -6.150 1.00 95.50 238 CYS A O 1
ATOM 1851 N N . LEU A 1 239 ? 7.460 -5.374 -4.141 1.00 94.75 239 LEU A N 1
ATOM 1852 C CA . LEU A 1 239 ? 7.743 -6.643 -3.458 1.00 94.75 239 LEU A CA 1
ATOM 1853 C C . LEU A 1 239 ? 6.534 -7.583 -3.469 1.00 94.75 239 LEU A C 1
ATOM 1855 O O . LEU A 1 239 ? 6.702 -8.779 -3.702 1.00 94.75 239 LEU A O 1
ATOM 1859 N N . LEU A 1 240 ? 5.332 -7.049 -3.234 1.00 94.06 240 LEU A N 1
ATOM 1860 C CA . LEU A 1 240 ? 4.096 -7.836 -3.221 1.00 94.06 240 LEU A CA 1
ATOM 1861 C C . LEU A 1 240 ? 3.671 -8.303 -4.618 1.00 94.06 240 LEU A C 1
ATOM 1863 O O . LEU A 1 240 ? 3.061 -9.359 -4.730 1.00 94.06 240 LEU A O 1
ATOM 1867 N N . LEU A 1 241 ? 3.998 -7.541 -5.663 1.00 93.56 241 LEU A N 1
ATOM 1868 C CA . LEU A 1 241 ? 3.679 -7.842 -7.063 1.00 93.56 241 LEU A CA 1
ATOM 1869 C C . LEU A 1 241 ? 4.761 -8.667 -7.783 1.00 93.56 241 LEU A C 1
ATOM 1871 O O . LEU A 1 241 ? 4.616 -8.960 -8.970 1.00 93.56 241 LEU A O 1
ATOM 1875 N N . GLY A 1 242 ? 5.874 -8.989 -7.114 1.00 93.25 242 GLY A N 1
ATOM 1876 C CA . GLY A 1 242 ? 6.989 -9.704 -7.742 1.00 93.25 242 GLY A CA 1
ATOM 1877 C C . GLY A 1 242 ? 7.713 -8.881 -8.817 1.00 93.25 242 GLY A C 1
ATOM 1878 O O . GLY A 1 242 ? 8.183 -9.432 -9.809 1.00 93.25 242 GLY A O 1
ATOM 1879 N N . ILE A 1 243 ? 7.765 -7.555 -8.664 1.00 94.50 243 ILE A N 1
ATOM 1880 C CA . ILE A 1 243 ? 8.345 -6.639 -9.653 1.00 94.50 243 ILE A CA 1
ATOM 1881 C C . ILE A 1 243 ? 9.790 -6.297 -9.265 1.00 94.50 243 ILE A C 1
ATOM 1883 O O . ILE A 1 243 ? 10.009 -5.721 -8.191 1.00 94.50 243 ILE A O 1
ATOM 1887 N N . PRO A 1 244 ? 10.783 -6.596 -10.127 1.00 95.69 244 PRO A N 1
ATOM 1888 C CA . PRO A 1 244 ? 12.136 -6.078 -9.974 1.00 95.69 244 PRO A CA 1
ATOM 1889 C C . PRO A 1 244 ? 12.117 -4.554 -9.921 1.00 95.69 244 PRO A C 1
ATOM 1891 O O . PRO A 1 244 ? 11.535 -3.900 -10.789 1.00 95.69 244 PRO A O 1
ATOM 1894 N N . HIS A 1 245 ? 12.746 -3.970 -8.910 1.00 97.00 245 HIS A N 1
ATOM 1895 C CA . HIS A 1 245 ? 12.743 -2.525 -8.752 1.00 97.00 245 HIS A CA 1
ATOM 1896 C C . HIS A 1 245 ? 14.005 -1.989 -8.086 1.00 97.00 245 HIS A C 1
ATOM 1898 O O . HIS A 1 245 ? 14.757 -2.709 -7.426 1.00 97.00 245 HIS A O 1
ATOM 1904 N N . ILE A 1 246 ? 14.216 -0.692 -8.270 1.00 97.06 246 ILE A N 1
ATOM 1905 C CA . ILE A 1 246 ? 15.322 0.070 -7.714 1.00 97.06 246 ILE A CA 1
ATOM 1906 C C . ILE A 1 246 ? 14.756 1.160 -6.806 1.00 97.06 246 ILE A C 1
ATOM 1908 O O . ILE A 1 246 ? 13.882 1.930 -7.215 1.00 97.06 246 ILE A O 1
ATOM 1912 N N . LEU A 1 247 ? 15.256 1.212 -5.574 1.00 95.81 247 LEU A N 1
ATOM 1913 C CA . LEU A 1 247 ? 14.819 2.128 -4.531 1.00 95.81 247 LEU A CA 1
ATOM 1914 C C . LEU A 1 247 ? 15.846 3.246 -4.319 1.00 95.81 247 LEU A C 1
ATOM 1916 O O . LEU A 1 247 ? 16.980 3.020 -3.885 1.00 95.81 247 LEU A O 1
ATOM 1920 N N . LEU A 1 248 ? 15.406 4.469 -4.584 1.00 93.38 248 LEU A N 1
ATOM 1921 C CA . LEU A 1 248 ? 16.105 5.701 -4.242 1.00 93.38 248 LEU A CA 1
ATOM 1922 C C . LEU A 1 248 ? 15.760 6.119 -2.807 1.00 93.38 248 LEU A C 1
ATOM 1924 O O . LEU A 1 248 ? 14.656 5.859 -2.308 1.00 93.38 248 LEU A O 1
ATOM 1928 N N . ASN A 1 249 ? 16.698 6.783 -2.132 1.00 90.00 249 ASN A N 1
ATOM 1929 C CA . ASN A 1 249 ? 16.417 7.319 -0.804 1.00 90.00 249 ASN A CA 1
ATOM 1930 C C . ASN A 1 249 ? 15.508 8.551 -0.882 1.00 90.00 249 ASN A C 1
ATOM 1932 O O . ASN A 1 249 ? 15.591 9.313 -1.838 1.00 90.00 249 ASN A O 1
ATOM 1936 N N . SER A 1 250 ? 14.685 8.784 0.137 1.00 82.38 250 SER A N 1
ATOM 1937 C CA . SER A 1 250 ? 14.027 10.085 0.313 1.00 82.38 250 SER A CA 1
ATOM 1938 C C . SER A 1 250 ? 14.987 11.079 0.971 1.00 82.38 250 SER A C 1
ATOM 1940 O O . SER A 1 250 ? 15.974 10.667 1.586 1.00 82.38 250 SER A O 1
ATOM 1942 N N . LYS A 1 251 ? 14.668 12.382 0.942 1.00 78.81 251 LYS A N 1
ATOM 1943 C CA . LYS A 1 251 ? 15.476 13.398 1.655 1.00 78.81 251 LYS A CA 1
ATOM 1944 C C . LYS A 1 251 ? 15.602 13.122 3.154 1.00 78.81 251 LYS A C 1
ATOM 1946 O O . LYS A 1 251 ? 16.656 13.337 3.739 1.00 78.81 251 LYS A O 1
ATOM 1951 N N . SER A 1 252 ? 14.534 12.610 3.762 1.00 79.50 252 SER A N 1
ATOM 1952 C CA . SER A 1 252 ? 14.488 12.207 5.173 1.00 79.50 252 SER A CA 1
ATOM 1953 C C . SER A 1 252 ? 15.271 10.931 5.505 1.00 79.50 252 SER A C 1
ATOM 1955 O O . SER A 1 252 ? 15.430 10.617 6.677 1.00 79.50 252 SER A O 1
ATOM 1957 N N . GLY A 1 253 ? 15.724 10.156 4.515 1.00 84.06 253 GLY A N 1
ATOM 1958 C CA . GLY A 1 253 ? 16.432 8.892 4.743 1.00 84.06 253 GLY A CA 1
ATOM 1959 C C . GLY A 1 253 ? 15.548 7.670 5.033 1.00 84.06 253 GLY A C 1
ATOM 1960 O O . GLY A 1 253 ? 16.046 6.541 5.043 1.00 84.06 253 GLY A O 1
ATOM 1961 N N . LYS A 1 254 ? 14.234 7.864 5.213 1.00 85.88 254 LYS A N 1
ATOM 1962 C CA . LYS A 1 254 ? 13.304 6.809 5.659 1.00 85.88 254 LYS A CA 1
ATOM 1963 C C . LYS A 1 254 ? 13.212 5.610 4.715 1.00 85.88 254 LYS A C 1
ATOM 1965 O O . LYS A 1 254 ? 12.955 4.503 5.172 1.00 85.88 254 LYS A O 1
ATOM 1970 N N . ASN A 1 255 ? 13.395 5.796 3.403 1.00 89.69 255 ASN A N 1
ATOM 1971 C CA . ASN A 1 255 ? 13.281 4.687 2.449 1.00 89.69 255 ASN A CA 1
ATOM 1972 C C . ASN A 1 255 ? 14.389 3.659 2.686 1.00 89.69 255 ASN A C 1
ATOM 1974 O O . ASN A 1 255 ? 14.130 2.458 2.748 1.00 89.69 255 ASN A O 1
ATOM 1978 N N . TRP A 1 256 ? 15.626 4.135 2.831 1.00 91.88 256 TRP A N 1
ATOM 1979 C CA . TRP A 1 256 ? 16.754 3.261 3.120 1.00 91.88 256 TRP A CA 1
ATOM 1980 C C . TRP A 1 256 ? 16.697 2.728 4.541 1.00 91.88 256 TRP A C 1
ATOM 1982 O O . TRP A 1 256 ? 16.948 1.545 4.734 1.00 91.88 256 TRP A O 1
ATOM 1992 N N . GLU A 1 257 ? 16.308 3.542 5.521 1.00 90.31 257 GLU A N 1
ATOM 1993 C CA . GLU A 1 257 ? 16.109 3.059 6.887 1.00 90.31 257 GLU A CA 1
ATOM 1994 C C . GLU A 1 257 ? 15.099 1.905 6.926 1.00 90.31 257 GLU A C 1
ATOM 1996 O O . GLU A 1 257 ? 15.392 0.842 7.477 1.00 90.31 257 GLU A O 1
ATOM 2001 N N . PHE A 1 258 ? 13.953 2.058 6.261 1.00 90.12 258 PHE A N 1
ATOM 2002 C CA . PHE A 1 258 ? 12.959 0.999 6.146 1.00 90.12 258 PHE A CA 1
ATOM 2003 C C . PHE A 1 258 ? 13.533 -0.248 5.474 1.00 90.12 258 PHE A C 1
ATOM 2005 O O . PHE A 1 258 ? 13.350 -1.359 5.976 1.00 90.12 258 PHE A O 1
ATOM 2012 N N . HIS A 1 259 ? 14.255 -0.070 4.362 1.00 93.06 259 HIS A N 1
ATOM 2013 C CA . HIS A 1 259 ? 14.892 -1.179 3.665 1.00 93.06 259 HIS A CA 1
ATOM 2014 C C . HIS A 1 259 ? 15.836 -1.950 4.589 1.00 93.06 259 HIS A C 1
ATOM 2016 O O . HIS A 1 259 ? 15.703 -3.162 4.738 1.00 93.06 259 HIS A O 1
ATOM 2022 N N . GLN A 1 260 ? 16.745 -1.253 5.271 1.00 92.69 260 GLN A N 1
ATOM 2023 C CA . GLN A 1 260 ? 17.744 -1.880 6.135 1.00 92.69 260 GLN A CA 1
ATOM 2024 C C . GLN A 1 260 ? 17.124 -2.665 7.293 1.00 92.69 260 GLN A C 1
ATOM 2026 O O . GLN A 1 260 ? 17.629 -3.735 7.640 1.00 92.69 260 GLN A O 1
ATOM 2031 N N . HIS A 1 261 ? 16.023 -2.172 7.862 1.00 90.00 261 HIS A N 1
ATOM 2032 C CA . HIS A 1 261 ? 15.354 -2.832 8.980 1.00 90.00 261 HIS A CA 1
ATOM 2033 C C . HIS A 1 261 ? 14.461 -3.997 8.539 1.00 90.00 261 HIS A C 1
ATOM 2035 O O . HIS A 1 261 ? 14.485 -5.061 9.162 1.00 90.00 261 HIS A O 1
ATOM 2041 N N . TRP A 1 262 ? 13.688 -3.831 7.462 1.00 90.38 262 TRP A N 1
ATOM 2042 C CA . TRP A 1 262 ? 12.588 -4.747 7.146 1.00 90.38 262 TRP A CA 1
ATOM 2043 C C . TRP A 1 262 ? 12.827 -5.595 5.903 1.00 90.38 262 TRP A C 1
ATOM 2045 O O . TRP A 1 262 ? 12.477 -6.777 5.895 1.00 90.38 262 TRP A O 1
ATOM 2055 N N . THR A 1 263 ? 13.439 -5.034 4.861 1.00 93.06 263 THR A N 1
ATOM 2056 C CA . THR A 1 263 ? 13.480 -5.646 3.523 1.00 93.06 263 THR A CA 1
ATOM 2057 C C . THR A 1 263 ? 14.891 -5.819 2.960 1.00 93.06 263 THR A C 1
ATOM 2059 O O . THR A 1 263 ? 15.029 -6.144 1.787 1.00 93.06 263 THR A O 1
ATOM 2062 N N . ARG A 1 264 ? 15.939 -5.727 3.793 1.00 92.44 264 ARG A N 1
ATOM 2063 C CA . ARG A 1 264 ? 17.357 -5.824 3.384 1.00 92.44 264 ARG A CA 1
ATOM 2064 C C . ARG A 1 264 ? 17.696 -7.076 2.573 1.00 92.44 264 ARG A C 1
ATOM 2066 O O . ARG A 1 264 ? 18.593 -7.069 1.742 1.00 92.44 264 ARG A O 1
ATOM 2073 N N . ASP A 1 265 ? 16.981 -8.163 2.853 1.00 90.25 265 ASP A N 1
ATOM 2074 C CA . ASP A 1 265 ? 17.193 -9.472 2.244 1.00 90.25 265 ASP A CA 1
ATOM 2075 C C . ASP A 1 265 ? 16.325 -9.671 0.983 1.00 90.25 265 ASP A C 1
ATOM 2077 O O . ASP A 1 265 ? 16.306 -10.770 0.420 1.00 90.25 265 ASP A O 1
ATOM 2081 N N . ALA A 1 266 ? 15.578 -8.653 0.540 1.00 92.25 266 ALA A N 1
ATOM 2082 C CA . ALA A 1 266 ? 14.724 -8.707 -0.642 1.00 92.25 266 ALA A CA 1
ATOM 2083 C C . ALA A 1 266 ? 15.556 -8.783 -1.928 1.00 92.25 266 ALA A C 1
ATOM 2085 O O . ALA A 1 266 ? 16.269 -7.852 -2.280 1.00 92.25 266 ALA A O 1
ATOM 2086 N N . GLN A 1 267 ? 15.417 -9.875 -2.682 1.00 93.06 267 GLN A N 1
ATOM 2087 C CA . GLN A 1 267 ? 16.154 -10.057 -3.943 1.00 93.06 267 GLN A CA 1
ATOM 2088 C C . GLN A 1 267 ? 15.662 -9.147 -5.076 1.00 93.06 267 GLN A C 1
ATOM 2090 O O . GLN A 1 267 ? 16.428 -8.824 -5.981 1.00 93.06 267 GLN A O 1
ATOM 2095 N N . LEU A 1 268 ? 14.401 -8.716 -4.999 1.00 94.00 268 LEU A N 1
ATOM 2096 C CA . LEU A 1 268 ? 13.742 -7.892 -6.011 1.00 94.00 268 LEU A CA 1
ATOM 2097 C C . LEU A 1 268 ? 14.099 -6.405 -5.927 1.00 94.00 268 LEU A C 1
ATOM 2099 O O . LEU A 1 268 ? 13.770 -5.669 -6.853 1.00 94.00 268 LEU A O 1
ATOM 2103 N N . CYS A 1 269 ? 14.750 -5.963 -4.848 1.00 95.94 269 CYS A N 1
ATOM 2104 C CA . CYS A 1 269 ? 15.094 -4.564 -4.623 1.00 95.94 269 CYS A CA 1
ATOM 2105 C C . CYS A 1 269 ? 16.602 -4.342 -4.763 1.00 95.94 269 CYS A C 1
ATOM 2107 O O . CYS A 1 269 ? 17.402 -5.094 -4.209 1.00 95.94 269 CYS A O 1
ATOM 2109 N N . ARG A 1 270 ? 16.983 -3.268 -5.454 1.00 95.69 270 ARG A N 1
ATOM 2110 C CA . ARG A 1 270 ? 18.342 -2.718 -5.450 1.00 95.69 270 ARG A CA 1
ATOM 2111 C C . ARG A 1 270 ? 18.311 -1.279 -4.959 1.00 95.69 270 ARG A C 1
ATOM 2113 O O . ARG A 1 270 ? 17.453 -0.514 -5.381 1.00 95.69 270 ARG A O 1
ATOM 2120 N N . LEU A 1 271 ? 19.243 -0.888 -4.096 1.00 96.25 271 LEU A N 1
ATOM 2121 C CA . LEU A 1 271 ? 19.390 0.518 -3.716 1.00 96.25 271 LEU A CA 1
ATOM 2122 C C . LEU A 1 271 ? 20.210 1.265 -4.770 1.00 96.25 271 LEU A C 1
ATOM 2124 O O . LEU A 1 271 ? 21.166 0.713 -5.312 1.00 96.25 271 LEU A O 1
ATOM 2128 N N . ALA A 1 272 ? 19.856 2.519 -5.029 1.00 93.69 272 ALA A N 1
ATOM 2129 C CA . ALA A 1 272 ? 20.661 3.424 -5.844 1.00 93.69 272 ALA A CA 1
ATOM 2130 C C . ALA A 1 272 ? 20.866 4.746 -5.102 1.00 93.69 272 ALA A C 1
ATOM 2132 O O . ALA A 1 272 ? 19.918 5.312 -4.555 1.00 93.69 272 ALA A O 1
ATOM 2133 N N . ALA A 1 273 ? 22.101 5.236 -5.086 1.00 90.06 273 ALA A N 1
ATOM 2134 C CA . ALA A 1 273 ? 22.502 6.493 -4.467 1.00 90.06 273 ALA A CA 1
ATOM 2135 C C . ALA A 1 273 ? 22.061 7.715 -5.280 1.00 90.06 273 ALA A C 1
ATOM 2137 O O . ALA A 1 273 ? 21.968 8.811 -4.733 1.00 90.06 273 ALA A O 1
ATOM 2138 N N . SER A 1 274 ? 21.787 7.547 -6.579 1.00 86.38 274 SER A N 1
ATOM 2139 C CA . SER A 1 274 ? 21.323 8.637 -7.438 1.00 86.38 274 SER A CA 1
ATOM 2140 C C . SER A 1 274 ? 20.347 8.180 -8.530 1.00 86.38 274 SER A C 1
ATOM 2142 O O . SER A 1 274 ? 20.388 7.022 -8.956 1.00 86.38 274 SER A O 1
ATOM 2144 N N . PRO A 1 275 ? 19.510 9.095 -9.059 1.00 85.69 275 PRO A N 1
ATOM 2145 C CA . PRO A 1 275 ? 18.649 8.841 -10.218 1.00 85.69 275 PRO A CA 1
ATOM 2146 C C . PRO A 1 275 ? 19.407 8.302 -11.444 1.00 85.69 275 PRO A C 1
ATOM 2148 O O . PRO A 1 275 ? 18.925 7.403 -12.130 1.00 85.69 275 PRO A O 1
ATOM 2151 N N . ALA A 1 276 ? 20.606 8.827 -11.717 1.00 85.75 276 ALA A N 1
ATOM 2152 C 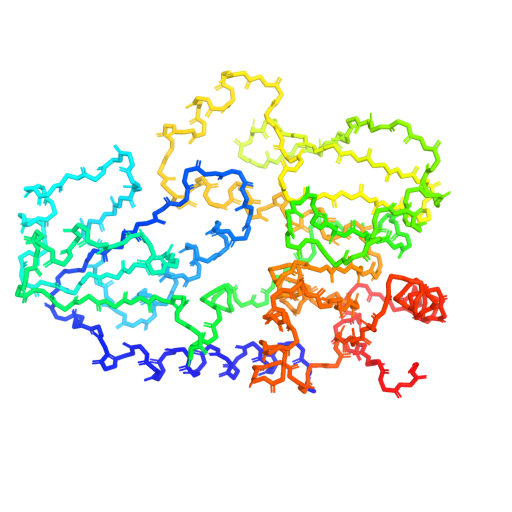CA . ALA A 1 276 ? 21.427 8.399 -12.851 1.00 85.75 276 ALA A CA 1
ATOM 2153 C C . ALA A 1 276 ? 21.927 6.956 -12.685 1.00 85.75 276 ALA A C 1
ATOM 2155 O O . ALA A 1 276 ? 21.914 6.171 -13.634 1.00 85.75 276 ALA A O 1
ATOM 2156 N N . GLU A 1 277 ? 22.328 6.598 -11.467 1.00 89.75 277 GLU A N 1
ATOM 2157 C CA . GLU A 1 277 ? 22.725 5.236 -11.129 1.00 89.75 277 GLU A CA 1
ATOM 2158 C C . GLU A 1 277 ? 21.534 4.272 -11.223 1.00 89.75 277 GLU A C 1
ATOM 2160 O O . GLU A 1 277 ? 21.651 3.221 -11.853 1.00 89.75 277 GLU A O 1
ATOM 2165 N N . ALA A 1 278 ? 20.365 4.661 -10.698 1.00 92.50 278 ALA A N 1
ATOM 2166 C CA . ALA A 1 278 ? 19.143 3.871 -10.823 1.00 92.50 278 ALA A CA 1
ATOM 2167 C C . ALA A 1 278 ? 18.796 3.591 -12.290 1.00 92.50 278 ALA A C 1
ATOM 2169 O O . ALA A 1 278 ? 18.519 2.454 -12.668 1.00 92.50 278 ALA A O 1
ATOM 2170 N N . TRP A 1 279 ? 18.879 4.613 -13.143 1.00 90.19 279 TRP A N 1
ATOM 2171 C CA . TRP A 1 279 ? 18.669 4.448 -14.577 1.00 90.19 279 TRP A CA 1
ATOM 2172 C C . TRP A 1 279 ? 19.679 3.484 -15.214 1.00 90.19 279 TRP A C 1
ATOM 2174 O O . TRP A 1 279 ? 19.305 2.641 -16.031 1.00 90.19 279 TRP A O 1
ATOM 2184 N N . SER A 1 280 ? 20.954 3.578 -14.829 1.00 91.44 280 SER A N 1
ATOM 2185 C CA . SER A 1 280 ? 22.003 2.675 -15.308 1.00 91.44 280 SER A CA 1
ATOM 2186 C C . SER A 1 280 ? 21.705 1.216 -14.946 1.00 91.44 280 SER A C 1
ATOM 2188 O O . SER A 1 280 ? 21.703 0.358 -15.831 1.00 91.44 280 SER A O 1
ATOM 2190 N N . PHE A 1 281 ? 21.366 0.943 -13.679 1.00 94.88 281 PHE A N 1
ATOM 2191 C CA . PHE A 1 281 ? 21.003 -0.400 -13.219 1.00 94.88 281 PHE A CA 1
ATOM 2192 C C . PHE A 1 281 ? 19.781 -0.950 -13.953 1.00 94.88 281 PHE A C 1
ATOM 2194 O O . PHE A 1 281 ? 19.816 -2.089 -14.421 1.00 94.88 281 PHE A O 1
ATOM 2201 N N . ALA A 1 282 ? 18.731 -0.138 -14.113 1.00 94.31 282 ALA A N 1
ATOM 2202 C CA . ALA A 1 282 ? 17.527 -0.546 -14.828 1.00 94.31 282 ALA A CA 1
ATOM 2203 C C . ALA A 1 282 ? 17.852 -0.962 -16.268 1.00 94.31 282 ALA A C 1
ATOM 2205 O O . ALA A 1 282 ? 17.492 -2.061 -16.683 1.00 94.31 282 ALA A O 1
ATOM 2206 N N . ARG A 1 283 ? 18.596 -0.133 -17.014 1.00 92.31 283 ARG A N 1
ATOM 2207 C CA . ARG A 1 283 ? 18.966 -0.447 -18.403 1.00 92.31 283 ARG A CA 1
ATOM 2208 C C . ARG A 1 283 ? 19.869 -1.667 -18.526 1.00 92.31 283 ARG A C 1
ATOM 2210 O O . ARG A 1 283 ? 19.730 -2.406 -19.495 1.00 92.31 283 ARG A O 1
ATOM 2217 N N . HIS A 1 284 ? 20.791 -1.861 -17.586 1.00 94.19 284 HIS A N 1
ATOM 2218 C CA . HIS A 1 284 ? 21.710 -2.995 -17.621 1.00 94.19 284 HIS A CA 1
ATOM 2219 C C . HIS A 1 284 ? 20.987 -4.329 -17.383 1.00 94.19 284 HIS A C 1
ATOM 2221 O O . HIS A 1 284 ? 21.243 -5.296 -18.094 1.00 94.19 284 HIS A O 1
ATOM 2227 N N . ALA A 1 285 ? 20.041 -4.362 -16.441 1.00 94.50 285 ALA A N 1
ATOM 2228 C CA . ALA A 1 285 ? 19.275 -5.561 -16.103 1.00 94.50 285 ALA A CA 1
ATOM 2229 C C . ALA A 1 285 ? 18.114 -5.864 -17.065 1.00 94.50 285 ALA A C 1
ATOM 2231 O O . ALA A 1 285 ? 17.676 -7.010 -17.171 1.00 94.50 285 ALA A O 1
ATOM 2232 N N . LEU A 1 286 ? 17.603 -4.850 -17.767 1.00 93.06 286 LEU A N 1
ATOM 2233 C CA . LEU A 1 286 ? 16.389 -4.950 -18.574 1.00 93.06 286 LEU A CA 1
ATOM 2234 C C . LEU A 1 286 ? 16.373 -6.113 -19.588 1.00 93.06 286 LEU A C 1
ATOM 2236 O O . LEU A 1 286 ? 15.333 -6.771 -19.660 1.00 93.06 286 LEU A O 1
ATOM 2240 N N . PRO A 1 287 ? 17.445 -6.404 -20.360 1.00 93.75 287 PRO A N 1
ATOM 2241 C CA . PRO A 1 287 ? 17.426 -7.527 -21.298 1.00 93.75 287 PRO A CA 1
ATOM 2242 C C . PRO A 1 287 ? 17.121 -8.859 -20.602 1.00 93.75 287 PRO A C 1
ATOM 2244 O O . PRO A 1 287 ? 16.228 -9.578 -21.037 1.00 93.75 287 PRO A O 1
ATOM 2247 N N . ALA A 1 288 ? 17.772 -9.126 -19.466 1.00 92.75 288 ALA A N 1
ATOM 2248 C CA . ALA A 1 288 ? 17.553 -10.341 -18.685 1.00 92.75 288 ALA A CA 1
ATOM 2249 C C . ALA A 1 288 ? 16.156 -10.374 -18.040 1.00 92.75 288 ALA A C 1
ATOM 2251 O O . ALA A 1 288 ? 15.503 -11.414 -18.027 1.00 92.75 288 ALA A O 1
ATOM 2252 N N . ILE A 1 289 ? 15.651 -9.233 -17.552 1.00 92.00 289 ILE A N 1
ATOM 2253 C CA . ILE A 1 289 ? 14.295 -9.143 -16.982 1.00 92.00 289 ILE A CA 1
ATOM 2254 C C . ILE A 1 289 ? 13.227 -9.449 -18.042 1.00 92.00 289 ILE A C 1
ATOM 2256 O O . ILE A 1 289 ? 12.241 -10.111 -17.736 1.00 92.00 289 ILE A O 1
ATOM 2260 N N . LYS A 1 290 ? 13.405 -8.992 -19.286 1.00 89.75 290 LYS A N 1
ATOM 2261 C CA . LYS A 1 290 ? 12.447 -9.235 -20.379 1.00 89.75 290 LYS A CA 1
ATOM 2262 C C . LYS A 1 290 ? 12.379 -10.694 -20.823 1.00 89.75 290 LYS A C 1
ATOM 2264 O O . LYS A 1 290 ? 11.345 -11.116 -21.334 1.00 89.75 290 LYS A O 1
ATOM 2269 N N . GLU A 1 291 ? 13.456 -11.454 -20.645 1.00 87.00 291 GLU A N 1
ATOM 2270 C CA . GLU A 1 291 ? 13.466 -12.896 -20.915 1.00 87.00 291 GLU A CA 1
ATOM 2271 C C . GLU A 1 291 ? 12.666 -13.684 -19.864 1.00 87.00 291 GLU A C 1
ATOM 2273 O O . GLU A 1 291 ? 12.192 -14.792 -20.136 1.00 87.00 291 GLU A O 1
ATOM 2278 N N . LEU A 1 292 ? 12.453 -13.106 -18.677 1.00 82.62 292 LEU A N 1
ATOM 2279 C CA . LEU A 1 292 ? 11.594 -13.686 -17.655 1.00 82.62 292 LEU A CA 1
ATOM 2280 C C . LEU A 1 292 ? 10.122 -13.425 -17.984 1.00 82.62 292 LEU A C 1
ATOM 2282 O O . LEU A 1 292 ? 9.675 -12.290 -18.134 1.00 82.62 292 LEU A O 1
ATOM 2286 N N . LYS A 1 293 ? 9.323 -14.496 -18.006 1.00 71.81 293 LYS A N 1
ATOM 2287 C CA . LYS A 1 293 ? 7.860 -14.366 -17.949 1.00 71.81 293 LYS A CA 1
ATOM 2288 C C . LYS A 1 293 ? 7.452 -13.649 -16.659 1.00 71.81 293 LYS A C 1
ATOM 2290 O O . LYS A 1 293 ? 8.126 -13.810 -15.643 1.00 71.81 293 LYS A O 1
ATOM 2295 N N . ALA A 1 294 ? 6.302 -12.972 -16.655 1.00 64.38 294 ALA A N 1
ATOM 2296 C CA . ALA A 1 294 ? 5.789 -12.258 -15.481 1.00 64.38 294 ALA A CA 1
ATOM 2297 C C . ALA A 1 294 ? 5.792 -13.104 -14.188 1.00 64.38 294 ALA A C 1
ATOM 2299 O O . ALA A 1 294 ? 6.222 -12.621 -13.147 1.00 64.38 294 ALA A O 1
ATOM 2300 N N . VAL A 1 295 ? 5.411 -14.387 -14.262 1.00 65.12 295 VAL A N 1
ATOM 2301 C CA . VAL A 1 295 ? 5.446 -15.320 -13.113 1.00 65.12 295 VAL A CA 1
ATOM 2302 C C . VAL A 1 295 ? 6.876 -15.659 -12.676 1.00 65.12 295 VAL A C 1
ATOM 2304 O O . VAL A 1 295 ? 7.136 -15.857 -11.500 1.00 65.12 295 VAL A O 1
ATOM 2307 N N . ALA A 1 296 ? 7.833 -15.712 -13.603 1.00 72.19 296 ALA A N 1
ATOM 2308 C CA . ALA A 1 296 ? 9.232 -15.997 -13.286 1.00 72.19 296 ALA A CA 1
ATOM 2309 C C . ALA A 1 296 ? 9.983 -14.767 -12.749 1.00 72.19 296 ALA A C 1
ATOM 2311 O O . ALA A 1 296 ? 11.007 -14.930 -12.085 1.00 72.19 296 ALA A O 1
ATOM 2312 N N . ALA A 1 297 ? 9.471 -13.555 -12.996 1.00 71.19 297 ALA A N 1
ATOM 2313 C CA . ALA A 1 297 ? 10.065 -12.303 -12.530 1.00 71.19 297 ALA A CA 1
ATOM 2314 C C . ALA A 1 297 ? 10.146 -12.212 -10.995 1.00 71.19 297 ALA A C 1
ATOM 2316 O O . ALA A 1 297 ? 11.045 -11.559 -10.473 1.00 71.19 297 ALA A O 1
ATOM 2317 N N . GLU A 1 298 ? 9.295 -12.937 -10.260 1.00 73.75 298 GLU A N 1
ATOM 2318 C CA . GLU A 1 298 ? 9.359 -13.014 -8.792 1.00 73.75 298 GLU A CA 1
ATOM 2319 C C . GLU A 1 298 ? 10.637 -13.697 -8.263 1.00 73.75 298 GLU A C 1
ATOM 2321 O O . GLU A 1 298 ? 11.006 -13.512 -7.101 1.00 73.75 298 GLU A O 1
ATOM 2326 N N . ASN A 1 299 ? 11.321 -14.471 -9.117 1.00 82.69 299 ASN A N 1
ATOM 2327 C CA . ASN A 1 299 ? 12.589 -15.137 -8.811 1.00 82.69 299 ASN A CA 1
ATOM 2328 C C . ASN A 1 299 ? 13.812 -14.287 -9.185 1.00 82.69 299 ASN A C 1
ATOM 2330 O O . ASN A 1 299 ? 14.946 -14.742 -9.025 1.00 82.69 299 ASN A O 1
ATOM 2334 N N . TRP A 1 300 ? 13.599 -13.066 -9.685 1.00 89.31 300 TRP A N 1
ATOM 2335 C CA . TRP A 1 300 ? 14.679 -12.144 -10.004 1.00 89.31 300 TRP A CA 1
ATOM 2336 C C . TRP A 1 300 ? 15.539 -11.822 -8.774 1.00 89.31 300 TRP A C 1
ATOM 2338 O O . TRP A 1 300 ? 15.046 -11.695 -7.650 1.00 89.31 300 TRP A O 1
ATOM 2348 N N . SER A 1 301 ? 16.840 -11.642 -9.007 1.00 90.44 301 SER A N 1
ATOM 2349 C CA . SER A 1 301 ? 17.812 -11.251 -7.993 1.00 90.44 301 SER A CA 1
ATOM 2350 C C . SER A 1 301 ? 18.781 -10.215 -8.549 1.00 90.44 301 SER A C 1
ATOM 2352 O O . SER A 1 301 ? 19.487 -10.467 -9.518 1.00 90.44 301 SER A O 1
ATOM 2354 N N . TRP A 1 302 ? 18.888 -9.074 -7.870 1.00 91.00 302 TRP A N 1
ATOM 2355 C CA . TRP A 1 302 ? 19.850 -8.023 -8.219 1.00 91.00 302 TRP A CA 1
ATOM 2356 C C . TRP A 1 302 ? 21.305 -8.322 -7.834 1.00 91.00 302 TRP A C 1
ATOM 2358 O O . TRP A 1 302 ? 22.162 -7.470 -8.045 1.00 91.00 302 TRP A O 1
ATOM 2368 N N . LYS A 1 303 ? 21.606 -9.491 -7.249 1.00 84.38 303 LYS A N 1
ATOM 2369 C CA . LYS A 1 303 ? 22.978 -9.858 -6.846 1.00 84.38 303 LYS A CA 1
ATOM 2370 C C . LYS A 1 303 ? 23.957 -9.950 -8.018 1.00 84.38 303 LYS A C 1
ATOM 2372 O O . LYS A 1 303 ? 25.150 -9.775 -7.802 1.00 84.38 303 LYS A O 1
ATOM 2377 N N . ASP A 1 304 ? 23.443 -10.220 -9.213 1.00 74.81 304 ASP A N 1
ATOM 2378 C CA . ASP A 1 304 ? 24.241 -10.440 -10.421 1.00 74.81 304 ASP A CA 1
ATOM 2379 C C . ASP A 1 304 ? 24.379 -9.172 -11.290 1.00 74.81 304 ASP A C 1
ATOM 2381 O O . ASP A 1 304 ? 24.922 -9.240 -12.390 1.00 74.81 304 ASP A O 1
ATOM 2385 N N . PHE A 1 305 ? 23.878 -8.024 -10.809 1.00 77.25 305 PHE A N 1
ATOM 2386 C CA . PHE A 1 305 ? 23.783 -6.750 -11.539 1.00 77.25 305 PHE A CA 1
ATOM 2387 C C . PHE A 1 305 ? 24.265 -5.564 -10.700 1.00 77.25 305 PHE A C 1
ATOM 2389 O O . PHE A 1 305 ? 24.585 -5.749 -9.504 1.00 77.25 305 PHE A O 1
#